Protein AF-A0A292YFQ7-F1 (afdb_monomer)

InterPro domains:
  IPR001474 GTP cyclohydrolase I [PTHR11109] (132-246)
  IPR020602 GTP cyclohydrolase I domain [PF01227] (105-248)
  IPR043133 GTP cyclohydrolase I, C-terminal/NADPH-dependent 7-cyano-7-deazaguanine reductase [G3DSA:3.30.1130.10] (125-253)

Nearest PDB structures (foldseek):
  1fbx-assembly1_A  TM=9.100E-01  e=4.190E-15  Escherichia coli
  1a9c-assembly1_A  TM=8.502E-01  e=6.249E-16  Escherichia coli
  6z80-assembly1_A  TM=8.272E-01  e=3.271E-12  Homo sapiens
  1is7-assembly1_B  TM=8.377E-01  e=5.789E-12  Rattus norvegicus
  6z89-assembly1_A-2  TM=8.061E-01  e=5.331E-11  Homo sapiens

pLDDT: mean 94.63, std 5.33, range [66.06, 98.56]

Mean predicted aligned error: 3.99 Å

Radius of gyration: 21.21 Å; Cα contacts (8 Å, |Δi|>4): 466; chains: 1; bounding box: 49×41×62 Å

Sequence (255 aa):
MLEKIRKIYESKNLTTPFEKALEIYNSTPCFKINENVYDKNPNWNDDVHFLMRLIATEKMKKVFKALKIDMDDPNVAENLEEGNIGTAGRIVKMWSGRDTKDDRELMGGRFNKPVRLAKFPNEISRDFDNPIIKEVDLTAVCSHHFAPFSTKFSDKAKIVIAYIPKDYVLGISKLQRVVRFIAQRGWLQEDLTKAIYKEISKTAETDDVYVKLKNIKHSCEFLRGALSESDGFTTEYFGGKFRKNRDLLDFVRNY

Structure (mmCIF, N/CA/C/O backbone):
data_AF-A0A292YFQ7-F1
#
_entry.id   AF-A0A292YFQ7-F1
#
loop_
_atom_site.group_PDB
_atom_site.id
_atom_site.type_symbol
_atom_site.label_atom_id
_atom_site.label_alt_id
_atom_site.label_comp_id
_atom_site.label_asym_id
_atom_site.label_entity_id
_atom_site.label_seq_id
_atom_site.pdbx_PDB_ins_code
_atom_site.Cartn_x
_atom_site.Cartn_y
_atom_site.Cartn_z
_atom_site.occupancy
_atom_site.B_iso_or_equiv
_atom_site.auth_seq_id
_atom_site.auth_comp_id
_atom_site.auth_asym_id
_atom_site.auth_atom_id
_atom_site.pdbx_PDB_model_num
ATOM 1 N N . MET A 1 1 ? -23.706 0.408 19.362 1.00 88.94 1 MET A N 1
ATOM 2 C CA . MET A 1 1 ? -22.474 0.693 18.582 1.00 88.94 1 MET A CA 1
ATOM 3 C C . MET A 1 1 ? -22.633 1.970 17.772 1.00 88.94 1 MET A C 1
ATOM 5 O O . MET A 1 1 ? -21.911 2.910 18.061 1.00 88.94 1 MET A O 1
ATOM 9 N N . LEU A 1 2 ? -23.576 2.034 16.823 1.00 92.06 2 LEU A N 1
ATOM 10 C CA . LEU A 1 2 ? -23.787 3.226 15.985 1.00 92.06 2 LEU A CA 1
ATOM 11 C C . LEU A 1 2 ? -24.069 4.498 16.794 1.00 92.06 2 LEU A C 1
ATOM 13 O O . LEU A 1 2 ? -23.436 5.505 16.529 1.00 92.06 2 LEU A O 1
ATOM 17 N N . GLU A 1 3 ? -24.896 4.427 17.838 1.00 94.44 3 GLU A N 1
ATOM 18 C CA . GLU A 1 3 ? -25.182 5.582 18.707 1.00 94.44 3 GLU A CA 1
ATOM 19 C C . GLU A 1 3 ? -23.926 6.170 19.378 1.00 94.44 3 GLU A C 1
ATOM 21 O O . GLU A 1 3 ? -23.719 7.379 19.405 1.00 94.44 3 GLU A O 1
ATOM 26 N N . LYS A 1 4 ? -23.021 5.308 19.864 1.00 92.62 4 LYS A N 1
ATOM 27 C CA . LYS A 1 4 ? -21.725 5.736 20.420 1.00 92.62 4 LYS A CA 1
ATOM 28 C C . LYS A 1 4 ? -20.873 6.425 19.350 1.00 92.62 4 LYS A C 1
ATOM 30 O O . LYS A 1 4 ? -20.282 7.466 19.609 1.00 92.62 4 LYS A O 1
ATOM 35 N N . ILE A 1 5 ? -20.807 5.831 18.157 1.00 95.88 5 ILE A N 1
ATOM 36 C CA . ILE A 1 5 ? -20.040 6.370 17.026 1.00 95.88 5 ILE A CA 1
ATOM 37 C C . ILE A 1 5 ? -20.600 7.728 16.600 1.00 95.88 5 ILE A C 1
ATOM 39 O O . ILE A 1 5 ? -19.818 8.649 16.391 1.00 95.88 5 ILE A O 1
ATOM 43 N N . ARG A 1 6 ? -21.928 7.858 16.530 1.00 96.94 6 ARG A N 1
ATOM 44 C CA . ARG A 1 6 ? -22.633 9.101 16.219 1.00 96.94 6 ARG A CA 1
ATOM 45 C C . ARG A 1 6 ? -22.241 10.212 17.188 1.00 96.94 6 ARG A C 1
ATOM 47 O O . ARG A 1 6 ? -21.753 11.238 16.736 1.00 96.94 6 ARG A O 1
ATOM 54 N N . LYS A 1 7 ? -22.327 9.968 18.501 1.00 94.56 7 LYS A N 1
ATOM 55 C CA . LYS A 1 7 ? -21.925 10.949 19.527 1.00 94.56 7 LYS A CA 1
ATOM 56 C C . LYS A 1 7 ? -20.478 11.421 19.360 1.00 94.56 7 LYS A C 1
ATOM 58 O O . LYS A 1 7 ? -20.206 12.614 19.426 1.00 94.56 7 LYS A O 1
ATOM 63 N N . ILE A 1 8 ? -19.544 10.496 19.112 1.00 93.56 8 ILE A N 1
ATOM 64 C CA . ILE A 1 8 ? -18.133 10.844 18.872 1.00 93.56 8 ILE A CA 1
ATOM 65 C C . ILE A 1 8 ? -17.986 11.659 17.584 1.00 93.56 8 ILE A C 1
ATOM 67 O O . ILE A 1 8 ? -17.270 12.657 17.580 1.00 93.56 8 ILE A O 1
ATOM 71 N N . TYR A 1 9 ? -18.645 11.247 16.504 1.00 96.19 9 TYR A N 1
ATOM 72 C CA . TYR A 1 9 ? -18.609 11.937 15.220 1.00 96.19 9 TYR A CA 1
ATOM 73 C C . TYR A 1 9 ? -19.148 13.371 15.328 1.00 96.19 9 TYR A C 1
ATOM 75 O O . TYR A 1 9 ? -18.464 14.305 14.927 1.00 96.19 9 TYR A O 1
ATOM 83 N N . GLU A 1 10 ? -20.322 13.551 15.934 1.00 95.56 10 GLU A N 1
ATOM 84 C CA . GLU A 1 10 ? -20.981 14.854 16.108 1.00 95.56 10 GLU A CA 1
ATOM 85 C C . GLU A 1 10 ? -20.236 15.766 17.099 1.00 95.56 10 GLU A C 1
ATOM 87 O O . GLU A 1 10 ? -20.322 16.984 16.992 1.00 95.56 10 GLU A O 1
ATOM 92 N N . SER A 1 11 ? -19.439 15.207 18.020 1.00 92.81 11 SER A N 1
ATOM 93 C CA . SER A 1 11 ? -18.545 15.997 18.887 1.00 92.81 11 SER A CA 1
ATOM 94 C C . SER A 1 11 ? -17.358 16.636 18.151 1.00 92.81 11 SER A C 1
ATOM 96 O O . SER A 1 11 ? -16.625 17.440 18.731 1.00 92.81 11 SER A O 1
ATOM 98 N N . LYS A 1 12 ? -17.107 16.251 16.894 1.00 92.31 12 LYS A N 1
ATOM 99 C CA . LYS A 1 12 ? -16.040 16.818 16.067 1.00 92.31 12 LYS A CA 1
ATOM 100 C C . LYS A 1 12 ? -16.624 17.880 15.138 1.00 92.31 12 LYS A C 1
ATOM 102 O O . LYS A 1 12 ? -17.732 17.745 14.638 1.00 92.31 12 LYS A O 1
ATOM 107 N N . ASN A 1 13 ? -15.839 18.921 14.868 1.00 91.25 13 ASN A N 1
ATOM 108 C CA . ASN A 1 13 ? -16.214 19.995 13.947 1.00 91.25 13 ASN A CA 1
ATOM 109 C C . ASN A 1 13 ? -16.050 19.545 12.480 1.00 91.25 13 ASN A C 1
ATOM 111 O O . ASN A 1 13 ? -15.101 19.945 11.805 1.00 91.25 13 ASN A O 1
ATOM 115 N N . LEU A 1 14 ? -16.915 18.629 12.035 1.00 94.81 14 LEU A N 1
ATOM 116 C CA . LEU A 1 14 ? -16.900 18.023 10.699 1.00 94.81 14 LEU A CA 1
ATOM 117 C C . LEU A 1 14 ? -17.879 18.735 9.764 1.00 94.81 14 LEU A C 1
ATOM 119 O O . LEU A 1 14 ? -18.863 19.325 10.202 1.00 94.81 14 LEU A O 1
ATOM 123 N N . THR A 1 15 ? -17.619 18.662 8.460 1.00 95.00 15 THR A N 1
ATOM 124 C CA . THR A 1 15 ? -18.421 19.378 7.452 1.00 95.00 15 THR A CA 1
ATOM 125 C C . THR A 1 15 ? -19.620 18.577 6.948 1.00 95.00 15 THR A C 1
ATOM 127 O O . THR A 1 15 ? -20.631 19.146 6.545 1.00 95.00 15 THR A O 1
ATOM 130 N N . THR A 1 16 ? -19.520 17.250 6.972 1.00 96.56 16 THR A N 1
ATOM 131 C CA . THR A 1 16 ? -20.538 16.327 6.476 1.00 96.56 16 THR A CA 1
ATOM 132 C C . THR A 1 16 ? -21.414 15.859 7.642 1.00 96.56 16 THR A C 1
ATOM 134 O O . THR A 1 16 ? -20.877 15.262 8.580 1.00 96.56 16 THR A O 1
ATOM 137 N N . PRO A 1 17 ? -22.748 16.049 7.603 1.00 97.50 17 PRO A N 1
ATOM 138 C CA . PRO A 1 17 ? -23.650 15.496 8.614 1.00 97.50 17 PRO A CA 1
ATOM 139 C C . PRO A 1 17 ? -23.507 13.975 8.742 1.00 97.50 17 PRO A C 1
ATOM 141 O O . PRO A 1 17 ? -23.242 13.288 7.750 1.00 97.50 17 PRO A O 1
ATOM 144 N N . PHE A 1 18 ? -23.711 13.443 9.950 1.00 98.00 18 PHE A N 1
ATOM 145 C CA . PHE A 1 18 ? -23.504 12.023 10.246 1.00 98.00 18 PHE A CA 1
ATOM 146 C C . PHE A 1 18 ? -24.298 11.105 9.306 1.00 98.00 18 PHE A C 1
ATOM 148 O O . PHE A 1 18 ? -23.737 10.163 8.749 1.00 98.00 18 PHE A O 1
ATOM 155 N N . GLU A 1 19 ? -25.577 11.404 9.070 1.00 97.88 19 GLU A N 1
ATOM 156 C CA . GLU A 1 19 ? -26.456 10.632 8.188 1.00 97.88 19 GLU A CA 1
ATOM 157 C C . GLU A 1 19 ? -25.914 10.578 6.760 1.00 97.88 19 GLU A C 1
ATOM 159 O O . GLU A 1 19 ? -25.896 9.512 6.145 1.00 97.88 19 GLU A O 1
ATOM 164 N N . LYS A 1 20 ? -25.408 11.709 6.251 1.00 98.19 20 LYS A N 1
ATOM 165 C CA . LYS A 1 20 ? -24.847 11.780 4.900 1.00 98.19 20 LYS A CA 1
ATOM 166 C C . LYS A 1 20 ? -23.528 11.021 4.803 1.00 98.19 20 LYS A C 1
ATOM 168 O O . LYS A 1 20 ? -23.312 10.292 3.838 1.00 98.19 20 LYS A O 1
ATOM 173 N N . ALA A 1 21 ? -22.658 11.147 5.803 1.00 98.31 21 ALA A N 1
ATOM 174 C CA . ALA A 1 21 ? -21.410 10.392 5.842 1.00 98.31 21 ALA A CA 1
ATOM 175 C C . ALA A 1 21 ? -21.669 8.879 5.926 1.00 98.31 21 ALA A C 1
ATOM 177 O O . ALA A 1 21 ? -20.998 8.095 5.253 1.00 98.31 21 ALA A O 1
ATOM 178 N N . LEU A 1 22 ? -22.674 8.471 6.706 1.00 98.31 22 LEU A N 1
ATOM 179 C CA . LEU A 1 22 ? -23.097 7.081 6.837 1.00 98.31 22 LEU A CA 1
ATOM 180 C C . LEU A 1 22 ? -23.701 6.537 5.535 1.00 98.31 22 LEU A C 1
ATOM 182 O O . LEU A 1 22 ? -23.412 5.402 5.167 1.00 98.31 22 LEU A O 1
ATOM 186 N N . GLU A 1 23 ? -24.480 7.339 4.809 1.00 98.31 23 GLU A N 1
ATOM 187 C CA . GLU A 1 23 ? -24.991 6.996 3.476 1.00 98.31 23 GLU A CA 1
ATOM 188 C C . GLU A 1 23 ? -23.845 6.764 2.475 1.00 98.31 23 GLU A C 1
ATOM 190 O O . GLU A 1 23 ? -23.824 5.746 1.780 1.00 98.31 23 GLU A O 1
ATOM 195 N N . ILE A 1 24 ? -22.847 7.657 2.433 1.00 98.31 24 ILE A N 1
ATOM 196 C CA . ILE A 1 24 ? -21.667 7.501 1.562 1.00 98.31 24 ILE A CA 1
ATOM 197 C C . ILE A 1 24 ? -20.868 6.251 1.958 1.00 98.31 24 ILE A C 1
ATOM 199 O O . ILE A 1 24 ? -20.467 5.470 1.096 1.00 98.31 24 ILE A O 1
ATOM 203 N N . TYR A 1 25 ? -20.664 6.020 3.258 1.00 98.25 25 TYR A N 1
ATOM 204 C CA . TYR A 1 25 ? -19.987 4.822 3.756 1.00 98.25 25 TYR A CA 1
ATOM 205 C C . TYR A 1 25 ? -20.719 3.539 3.337 1.00 98.25 25 TYR A C 1
ATOM 207 O O . TYR A 1 25 ? -20.099 2.644 2.768 1.00 98.25 25 TYR A O 1
ATOM 215 N N . ASN A 1 26 ? -22.033 3.466 3.562 1.00 97.69 26 ASN A N 1
ATOM 216 C CA . ASN A 1 26 ? -22.841 2.281 3.265 1.00 97.69 26 ASN A CA 1
ATOM 217 C C . ASN A 1 26 ? -23.007 2.026 1.759 1.00 97.69 26 ASN A C 1
ATOM 219 O O . ASN A 1 26 ? -23.113 0.874 1.349 1.00 97.69 26 ASN A O 1
ATOM 223 N N . SER A 1 27 ? -23.026 3.080 0.939 1.00 97.31 27 SER A N 1
ATOM 224 C CA . SER A 1 27 ? -23.085 2.963 -0.527 1.00 97.31 27 SER A CA 1
ATOM 225 C C . SER A 1 27 ? -21.735 2.623 -1.164 1.00 97.31 27 SER A C 1
ATOM 227 O O . SER A 1 27 ? -21.696 2.226 -2.328 1.00 97.31 27 SER A O 1
ATOM 229 N N . THR A 1 28 ? -20.625 2.739 -0.426 1.00 98.00 28 THR A N 1
ATOM 230 C CA . THR A 1 28 ? -19.302 2.343 -0.921 1.00 98.00 28 THR A CA 1
ATOM 231 C C . THR A 1 28 ? -19.193 0.814 -0.924 1.00 98.00 28 THR A C 1
ATOM 233 O O . THR A 1 28 ? -19.199 0.207 0.151 1.00 98.00 28 THR A O 1
ATOM 236 N N . PRO A 1 29 ? -19.061 0.156 -2.091 1.00 97.06 29 PRO A N 1
ATOM 237 C CA . PRO A 1 29 ? -18.967 -1.297 -2.138 1.00 97.06 29 PRO A CA 1
ATOM 238 C C . PRO A 1 29 ? -17.653 -1.780 -1.518 1.00 97.06 29 PRO A C 1
ATOM 240 O O . PRO A 1 29 ? -16.643 -1.071 -1.517 1.00 97.06 29 PRO A O 1
ATOM 243 N N . CYS A 1 30 ? -17.627 -3.027 -1.045 1.00 96.19 30 CYS A N 1
ATOM 244 C CA . CYS A 1 30 ? -16.361 -3.676 -0.719 1.00 96.19 30 CYS A CA 1
ATOM 245 C C . CYS A 1 30 ? -15.471 -3.768 -1.968 1.00 96.19 30 CYS A C 1
ATOM 247 O O . CYS A 1 30 ? -15.945 -3.997 -3.080 1.00 96.19 30 CYS A O 1
ATOM 249 N N . PHE A 1 31 ? -14.166 -3.612 -1.771 1.00 96.88 31 PHE A N 1
ATOM 250 C CA . PHE A 1 31 ? -13.183 -3.567 -2.848 1.00 96.88 31 PHE A CA 1
ATOM 251 C C . PHE A 1 31 ? -11.917 -4.335 -2.479 1.00 96.88 31 PHE A C 1
ATOM 253 O O . PHE A 1 31 ? -11.640 -4.583 -1.298 1.00 96.88 31 PHE A O 1
ATOM 260 N N . LYS A 1 32 ? -11.158 -4.742 -3.498 1.00 97.62 32 LYS A N 1
ATOM 261 C CA . LYS A 1 32 ? -9.973 -5.585 -3.337 1.00 97.62 32 LYS A CA 1
ATOM 262 C C . LYS A 1 32 ? -8.907 -4.873 -2.513 1.00 97.62 32 LYS A C 1
ATOM 264 O O . LYS A 1 32 ? -8.834 -3.647 -2.443 1.00 97.62 32 LYS A O 1
ATOM 269 N N . ILE A 1 33 ? -8.044 -5.665 -1.889 1.00 97.06 33 ILE A N 1
ATOM 270 C CA . ILE A 1 33 ? -7.049 -5.160 -0.941 1.00 97.06 33 ILE A CA 1
ATOM 271 C C . ILE A 1 33 ? -5.971 -4.258 -1.572 1.00 97.06 33 ILE A C 1
ATOM 273 O O . ILE A 1 33 ? -5.394 -3.413 -0.887 1.00 97.06 33 ILE A O 1
ATOM 277 N N . ASN A 1 34 ? -5.756 -4.397 -2.879 1.00 97.56 34 ASN A N 1
ATOM 278 C CA . ASN A 1 34 ? -4.832 -3.609 -3.693 1.00 97.56 34 ASN A CA 1
ATOM 279 C C . ASN A 1 34 ? -5.493 -2.428 -4.438 1.00 97.56 34 ASN A C 1
ATOM 281 O O . ASN A 1 34 ? -4.811 -1.669 -5.133 1.00 97.56 34 ASN A O 1
ATOM 285 N N . GLU A 1 35 ? -6.810 -2.259 -4.315 1.00 97.31 35 GLU A N 1
ATOM 286 C CA . GLU A 1 35 ? -7.562 -1.178 -4.959 1.00 97.31 35 GLU A CA 1
ATOM 287 C C . GLU A 1 35 ? -7.605 0.086 -4.084 1.00 97.31 35 GLU A C 1
ATOM 289 O O . GLU A 1 35 ? -7.365 0.046 -2.870 1.00 97.31 35 GLU A O 1
ATOM 294 N N . ASN A 1 36 ? -7.911 1.219 -4.717 1.00 97.50 36 ASN A N 1
ATOM 295 C CA . ASN A 1 36 ? -8.121 2.501 -4.058 1.00 97.50 36 ASN A CA 1
ATOM 296 C C . ASN A 1 36 ? -9.621 2.829 -3.987 1.00 97.50 36 ASN A C 1
ATOM 298 O O . ASN A 1 36 ? -10.384 2.520 -4.899 1.00 97.50 36 ASN A O 1
ATOM 302 N N . VAL A 1 37 ? -10.048 3.463 -2.895 1.00 98.00 37 VAL A N 1
ATOM 303 C CA . VAL A 1 37 ? -11.456 3.783 -2.640 1.00 98.00 37 VAL A CA 1
ATOM 304 C C . VAL A 1 37 ? -12.043 4.745 -3.676 1.00 98.00 37 VAL A C 1
ATOM 306 O O . VAL A 1 37 ? -13.215 4.613 -4.015 1.00 98.00 37 VAL A O 1
ATOM 309 N N . TYR A 1 38 ? -11.245 5.659 -4.238 1.00 97.00 38 TYR A N 1
ATOM 310 C CA . TYR A 1 38 ? -11.716 6.636 -5.225 1.00 97.00 38 TYR A CA 1
ATOM 311 C C . TYR A 1 38 ? -12.080 5.998 -6.571 1.00 97.00 38 TYR A C 1
ATOM 313 O O . TYR A 1 38 ? -12.895 6.563 -7.295 1.00 97.00 38 TYR A O 1
ATOM 321 N N . ASP A 1 39 ? -11.569 4.798 -6.870 1.00 95.44 39 ASP A N 1
ATOM 322 C CA . ASP A 1 39 ? -11.996 4.017 -8.041 1.00 95.44 39 ASP A CA 1
ATOM 323 C C . ASP A 1 39 ? -13.411 3.434 -7.864 1.00 95.44 39 ASP A C 1
ATOM 325 O O . ASP A 1 39 ? -14.012 2.942 -8.818 1.00 95.44 39 ASP A O 1
ATOM 329 N N . LYS A 1 40 ? -13.933 3.430 -6.630 1.00 96.44 40 LYS A N 1
ATOM 330 C CA . LYS A 1 40 ? -15.219 2.821 -6.255 1.00 96.44 40 LYS A CA 1
ATOM 331 C C . LYS A 1 40 ? -16.248 3.855 -5.837 1.00 96.44 40 LYS A C 1
ATOM 333 O O . LYS A 1 40 ? -17.425 3.702 -6.143 1.00 96.44 40 LYS A O 1
ATOM 338 N N . ASN A 1 41 ? -15.807 4.887 -5.127 1.00 96.75 41 ASN A N 1
ATOM 339 C CA . ASN A 1 41 ? -16.651 5.980 -4.691 1.00 96.75 41 ASN A CA 1
ATOM 340 C C . ASN A 1 41 ? -15.870 7.307 -4.711 1.00 96.75 41 ASN A C 1
ATOM 342 O O . ASN A 1 41 ? -15.108 7.584 -3.780 1.00 96.75 41 ASN A O 1
ATOM 346 N N . PRO A 1 42 ? -16.070 8.162 -5.730 1.00 95.44 42 PRO A N 1
ATOM 347 C CA . PRO A 1 42 ? -15.394 9.456 -5.814 1.00 95.44 42 PRO A CA 1
ATOM 348 C C . PRO A 1 42 ? -15.853 10.452 -4.736 1.00 95.44 42 PRO A C 1
ATOM 350 O O . PRO A 1 42 ? -15.165 11.443 -4.503 1.00 95.44 42 PRO A O 1
ATOM 353 N N . ASN A 1 43 ? -16.976 10.188 -4.054 1.00 96.06 43 ASN A N 1
ATOM 354 C CA . ASN A 1 43 ? -17.490 11.027 -2.967 1.00 96.06 43 ASN A CA 1
ATOM 355 C C . ASN A 1 43 ? -16.823 10.736 -1.612 1.00 96.06 43 ASN A C 1
ATOM 357 O O . ASN A 1 43 ? -17.189 11.347 -0.606 1.00 96.06 43 ASN A O 1
ATOM 361 N N . TRP A 1 44 ? -15.864 9.806 -1.554 1.00 97.81 44 TRP A N 1
ATOM 362 C CA . TRP A 1 44 ? -15.105 9.541 -0.336 1.00 97.81 44 TRP A CA 1
ATOM 363 C C . TRP A 1 44 ? -14.319 10.790 0.094 1.00 97.81 44 TRP A C 1
ATOM 365 O O . TRP A 1 44 ? -13.591 11.389 -0.698 1.00 97.81 44 TRP A O 1
ATOM 375 N N . ASN A 1 45 ? -14.461 11.199 1.355 1.00 96.94 45 ASN A N 1
ATOM 376 C CA . ASN A 1 45 ? -13.835 12.405 1.900 1.00 96.94 45 ASN A CA 1
ATOM 377 C C . ASN A 1 45 ? -13.290 12.163 3.322 1.00 96.94 45 ASN A C 1
ATOM 379 O O . ASN A 1 45 ? -13.401 11.055 3.853 1.00 96.94 45 ASN A O 1
ATOM 383 N N . ASP A 1 46 ? -12.675 13.184 3.927 1.00 98.00 46 ASP A N 1
ATOM 384 C CA . ASP A 1 46 ? -12.038 13.075 5.249 1.00 98.00 46 ASP A CA 1
ATOM 385 C C . ASP A 1 46 ? -13.040 12.709 6.361 1.00 98.00 46 ASP A C 1
ATOM 387 O O . ASP A 1 46 ? -12.717 11.907 7.240 1.00 98.00 46 ASP A O 1
ATOM 391 N N . ASP A 1 47 ? -14.276 13.204 6.278 1.00 98.25 47 ASP A N 1
ATOM 392 C CA . ASP A 1 47 ? -15.330 12.949 7.263 1.00 98.25 47 ASP A CA 1
ATOM 393 C C . ASP A 1 47 ? -15.839 11.497 7.176 1.00 98.25 47 ASP A C 1
ATOM 395 O O . ASP A 1 47 ? -15.920 10.784 8.180 1.00 98.25 47 ASP A O 1
ATOM 399 N N . VAL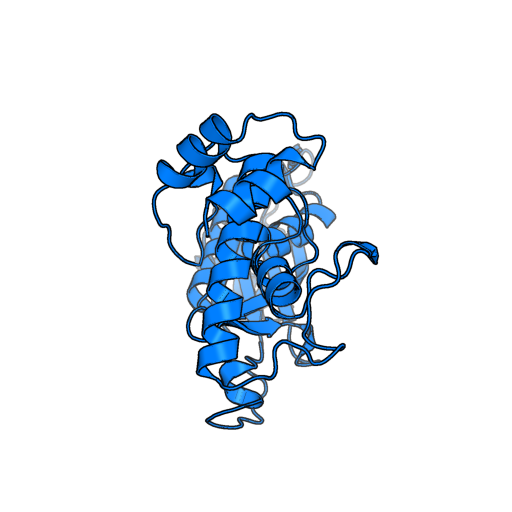 A 1 48 ? -16.093 11.004 5.958 1.00 98.25 48 VAL A N 1
ATOM 400 C CA . VAL A 1 48 ? -16.463 9.599 5.702 1.00 98.25 48 VAL A CA 1
ATOM 401 C C . VAL A 1 48 ? -15.323 8.661 6.104 1.00 98.25 48 VAL A C 1
ATOM 403 O O . VAL A 1 48 ? -15.553 7.607 6.704 1.00 98.25 48 VAL A O 1
ATOM 406 N N . HIS A 1 49 ? -14.077 9.052 5.828 1.00 98.38 49 HIS A N 1
ATOM 407 C CA . HIS A 1 49 ? -12.901 8.304 6.254 1.00 98.38 49 HIS A CA 1
ATOM 408 C C . HIS A 1 49 ? -12.811 8.223 7.783 1.00 98.38 49 HIS A C 1
ATOM 410 O O . HIS A 1 49 ? -12.573 7.146 8.334 1.00 98.38 49 HIS A O 1
ATOM 416 N N . PHE A 1 50 ? -13.056 9.329 8.489 1.00 98.12 50 PHE A N 1
ATOM 417 C CA . PHE A 1 50 ? -13.106 9.342 9.947 1.00 98.12 50 PHE A CA 1
ATOM 418 C C . PHE A 1 50 ? -14.208 8.426 10.496 1.00 98.12 50 PHE A C 1
ATOM 420 O O . PHE A 1 50 ? -13.925 7.608 11.375 1.00 98.12 50 PHE A O 1
ATOM 427 N N . LEU A 1 51 ? -15.419 8.480 9.929 1.00 98.44 51 LEU A N 1
ATOM 428 C CA . LEU A 1 51 ? -16.514 7.573 10.286 1.00 98.44 51 LEU A CA 1
ATOM 429 C C . LEU A 1 51 ? -16.118 6.100 10.102 1.00 98.44 51 LEU A C 1
ATOM 431 O O . LEU A 1 51 ? -16.318 5.286 11.007 1.00 98.44 51 LEU A O 1
ATOM 435 N N . MET A 1 52 ? -15.500 5.757 8.966 1.00 98.25 52 MET A N 1
ATOM 436 C CA . MET A 1 52 ? -14.998 4.406 8.702 1.00 98.25 52 MET A CA 1
ATOM 437 C C . MET A 1 52 ? -14.009 3.956 9.782 1.00 98.25 52 MET A C 1
ATOM 439 O O . MET A 1 52 ? -14.135 2.837 10.287 1.00 98.25 52 MET A O 1
ATOM 443 N N . ARG A 1 53 ? -13.077 4.824 10.202 1.00 98.00 53 ARG A N 1
ATOM 444 C CA . ARG A 1 53 ? -12.117 4.496 11.269 1.00 98.00 53 ARG A CA 1
ATOM 445 C C . ARG A 1 53 ? -12.793 4.279 12.618 1.00 98.00 53 ARG A C 1
ATOM 447 O O . ARG A 1 53 ? -12.397 3.355 13.327 1.00 98.00 53 ARG A O 1
ATOM 454 N N . LEU A 1 54 ? -13.819 5.057 12.972 1.00 97.56 54 LEU A N 1
ATOM 455 C CA . LEU A 1 54 ? -14.595 4.832 14.200 1.00 97.56 54 LEU A CA 1
ATOM 456 C C . LEU A 1 54 ? -15.296 3.465 14.171 1.00 97.56 54 LEU A C 1
ATOM 458 O O . LEU A 1 54 ? -15.174 2.681 15.115 1.00 97.56 54 LEU A O 1
ATOM 462 N N . ILE A 1 55 ? -15.965 3.140 13.058 1.00 98.31 55 ILE A N 1
ATOM 463 C CA . ILE A 1 55 ? -16.633 1.845 12.860 1.00 98.31 55 ILE A CA 1
ATOM 464 C C . ILE A 1 55 ? -15.623 0.693 12.949 1.00 98.31 55 ILE A C 1
ATOM 466 O O . ILE A 1 55 ? -15.851 -0.282 13.670 1.00 98.31 55 ILE A O 1
ATOM 470 N N . ALA A 1 56 ? -14.499 0.796 12.239 1.00 98.00 56 ALA A N 1
ATOM 471 C CA . ALA A 1 56 ? -13.453 -0.221 12.238 1.00 98.00 56 ALA A CA 1
ATOM 472 C C . ALA A 1 56 ? -12.806 -0.384 13.622 1.00 98.00 56 ALA A C 1
ATOM 474 O O . ALA A 1 56 ? -12.544 -1.511 14.039 1.00 98.00 56 ALA A O 1
ATOM 475 N N . THR A 1 57 ? -12.620 0.706 14.370 1.00 97.81 57 THR A N 1
ATOM 476 C CA . THR A 1 57 ? -12.055 0.679 15.729 1.00 97.81 57 THR A CA 1
ATOM 477 C C . THR A 1 57 ? -12.958 -0.085 16.689 1.00 97.81 57 THR A C 1
ATOM 479 O O . THR A 1 57 ? -12.491 -0.964 17.410 1.00 97.81 57 THR A O 1
ATOM 482 N N . GLU A 1 58 ? -14.268 0.167 16.663 1.00 97.19 58 GLU A N 1
ATOM 483 C CA . GLU A 1 58 ? -15.219 -0.567 17.506 1.00 97.19 58 GLU A CA 1
ATOM 484 C C . GLU A 1 58 ? -15.303 -2.057 17.129 1.00 97.19 58 GLU A C 1
ATOM 486 O O . GLU A 1 58 ? -15.503 -2.908 17.999 1.00 97.19 58 GLU A O 1
ATOM 491 N N . LYS A 1 59 ? -15.090 -2.407 15.853 1.00 97.69 59 LYS A N 1
ATOM 492 C CA . LYS A 1 59 ? -14.936 -3.809 15.428 1.00 97.69 59 LYS A CA 1
ATOM 493 C C . LYS A 1 59 ? -13.620 -4.415 15.929 1.00 97.69 59 LYS A C 1
ATOM 495 O O . LYS A 1 59 ? -13.637 -5.530 16.442 1.00 97.69 59 LYS A O 1
ATOM 500 N N . MET A 1 60 ? -12.508 -3.685 15.860 1.00 98.06 60 MET A N 1
ATOM 501 C CA . MET A 1 60 ? -11.202 -4.143 16.346 1.00 98.06 60 MET A CA 1
ATOM 502 C C . MET A 1 60 ? -11.198 -4.375 17.865 1.00 98.06 60 MET A C 1
ATOM 504 O O . MET A 1 60 ? -10.684 -5.388 18.331 1.00 98.06 60 MET A O 1
ATOM 508 N N . LYS A 1 61 ? -11.876 -3.523 18.647 1.00 97.19 61 LYS A N 1
ATOM 509 C CA . LYS A 1 61 ? -12.073 -3.740 20.095 1.00 97.19 61 LYS A CA 1
ATOM 510 C C . LYS A 1 61 ? -12.753 -5.087 20.395 1.00 97.19 61 LYS A C 1
ATOM 512 O O . LYS A 1 61 ? -12.440 -5.721 21.398 1.00 97.19 61 LYS A O 1
ATOM 517 N N . LYS A 1 62 ? -13.655 -5.571 19.529 1.00 97.88 62 LYS A N 1
ATOM 518 C CA . LYS A 1 62 ? -14.260 -6.910 19.681 1.00 97.88 62 LYS A CA 1
ATOM 519 C C . LYS A 1 62 ? -13.258 -8.036 19.432 1.00 97.88 62 LYS A C 1
ATOM 521 O O . LYS A 1 62 ? -13.313 -9.035 20.140 1.00 97.88 62 LYS A O 1
ATOM 526 N N . VAL A 1 63 ? -12.344 -7.867 18.473 1.00 98.25 63 VAL A N 1
ATOM 527 C CA . VAL A 1 63 ? -11.246 -8.821 18.232 1.00 98.25 63 VAL A CA 1
ATOM 528 C C . VAL A 1 63 ? -10.354 -8.912 19.468 1.00 98.25 63 VAL A C 1
ATOM 530 O O . VAL A 1 63 ? -10.073 -10.008 19.935 1.00 98.25 63 VAL A O 1
ATOM 533 N N . PHE A 1 64 ? -9.992 -7.774 20.061 1.00 98.25 64 PHE A N 1
ATOM 534 C CA . PHE A 1 64 ? -9.160 -7.726 21.268 1.00 98.25 64 PHE A CA 1
ATOM 535 C C . PHE A 1 64 ? -9.818 -8.453 22.447 1.00 98.25 64 PHE A C 1
ATOM 537 O O . PHE A 1 64 ? -9.194 -9.298 23.083 1.00 98.25 64 PHE A O 1
ATOM 544 N N . LYS A 1 65 ? -11.115 -8.210 22.675 1.00 98.06 65 LYS A N 1
ATOM 545 C CA . LYS A 1 65 ? -11.896 -8.933 23.693 1.00 98.06 65 LYS A CA 1
ATOM 546 C C . LYS A 1 65 ? -11.968 -10.437 23.426 1.00 98.06 65 LYS A C 1
ATOM 548 O O . LYS A 1 65 ? -11.907 -11.227 24.365 1.00 98.06 65 LYS A O 1
ATOM 553 N N . ALA A 1 66 ? -12.097 -10.847 22.163 1.00 98.56 66 ALA A N 1
ATOM 554 C CA . ALA A 1 66 ? -12.083 -12.261 21.789 1.00 98.56 66 ALA A CA 1
ATOM 555 C C . ALA A 1 66 ? -10.720 -12.915 22.076 1.00 98.56 66 ALA A C 1
ATOM 557 O O . ALA A 1 66 ? -10.680 -14.050 22.541 1.00 98.56 66 ALA A O 1
ATOM 558 N N . LEU A 1 67 ? -9.629 -12.165 21.894 1.00 98.38 67 LEU A N 1
ATOM 559 C CA . LEU A 1 67 ? -8.264 -12.547 22.273 1.00 98.38 67 LEU A CA 1
ATOM 560 C C . LEU A 1 67 ? -7.986 -12.440 23.784 1.00 98.38 67 LEU A C 1
ATOM 562 O O . LEU A 1 67 ? -6.860 -12.689 24.201 1.00 98.38 67 LEU A O 1
ATOM 566 N N . LYS A 1 68 ? -8.988 -12.082 24.603 1.00 98.19 68 LYS A N 1
ATOM 567 C CA . LYS A 1 68 ? -8.868 -11.892 26.061 1.00 98.19 68 LYS A CA 1
ATOM 568 C C . LYS A 1 68 ? -7.826 -10.840 26.467 1.00 98.19 68 LYS A C 1
ATOM 570 O O . LYS A 1 68 ? -7.267 -10.922 27.554 1.00 98.19 68 LYS A O 1
ATOM 575 N N . ILE A 1 69 ? -7.593 -9.844 25.611 1.00 98.19 69 ILE A N 1
ATOM 576 C CA . ILE A 1 69 ? -6.772 -8.678 25.949 1.00 98.19 69 ILE A CA 1
ATOM 577 C C . ILE A 1 69 ? -7.560 -7.806 26.930 1.00 98.19 69 ILE A C 1
ATOM 579 O O . ILE A 1 69 ? -8.729 -7.499 26.672 1.00 98.19 69 ILE A O 1
ATOM 583 N N . ASP A 1 70 ? -6.917 -7.417 28.032 1.00 97.81 70 ASP A N 1
ATOM 584 C CA . ASP A 1 70 ? -7.482 -6.468 28.986 1.00 97.81 70 ASP A CA 1
ATOM 585 C C . ASP A 1 70 ? -7.691 -5.111 28.302 1.00 97.81 70 ASP A C 1
ATOM 587 O O . ASP A 1 70 ? -6.765 -4.509 27.754 1.00 97.81 70 ASP A O 1
ATOM 591 N N . MET A 1 71 ? -8.943 -4.661 28.276 1.00 96.31 71 MET A N 1
ATOM 592 C CA . MET A 1 71 ? -9.320 -3.416 27.612 1.00 96.31 71 MET A CA 1
ATOM 593 C C . MET A 1 71 ? -9.140 -2.193 28.511 1.00 96.31 71 MET A C 1
ATOM 595 O O . MET A 1 71 ? -9.238 -1.081 27.988 1.00 96.31 71 MET A O 1
ATOM 599 N N . ASP A 1 72 ? -8.872 -2.406 29.801 1.00 96.19 72 ASP A N 1
ATOM 600 C CA . ASP A 1 72 ? -8.636 -1.364 30.798 1.00 96.19 72 ASP A CA 1
ATOM 601 C C . ASP A 1 72 ? -7.130 -1.141 31.053 1.00 96.19 72 ASP A C 1
ATOM 603 O O . ASP A 1 72 ? -6.760 -0.174 31.719 1.00 96.19 72 ASP A O 1
ATOM 607 N N . ASP A 1 73 ? -6.245 -1.966 30.468 1.00 97.00 73 ASP A N 1
ATOM 608 C CA . ASP A 1 73 ? -4.794 -1.728 30.473 1.00 97.00 73 ASP A CA 1
ATOM 609 C C . ASP A 1 73 ? -4.505 -0.335 29.882 1.00 97.00 73 ASP A C 1
ATOM 611 O O . ASP A 1 73 ? -4.865 -0.083 28.725 1.00 97.00 73 ASP A O 1
ATOM 615 N N . PRO A 1 74 ? -3.822 0.571 30.605 1.00 94.69 74 PRO A N 1
ATOM 616 C CA . PRO A 1 74 ? -3.582 1.943 30.152 1.00 94.69 74 PRO A CA 1
ATOM 617 C C . PRO A 1 74 ? -2.799 2.040 28.828 1.00 94.69 74 PRO A C 1
ATOM 619 O O . PRO A 1 74 ? -2.896 3.044 28.119 1.00 94.69 74 PRO A O 1
ATOM 622 N N . ASN A 1 75 ? -2.057 0.999 28.438 1.00 94.56 75 ASN A N 1
ATOM 623 C CA . ASN A 1 75 ? -1.343 0.925 27.162 1.00 94.56 75 ASN A CA 1
ATOM 624 C C . ASN A 1 75 ? -2.246 0.487 25.997 1.00 94.56 75 ASN A C 1
ATOM 626 O O . ASN A 1 75 ? -1.920 0.742 24.832 1.00 94.56 75 ASN A O 1
ATOM 630 N N . VAL A 1 76 ? -3.375 -0.168 26.281 1.00 97.12 76 VAL A N 1
ATOM 631 C CA . VAL A 1 76 ? -4.341 -0.676 25.292 1.00 97.12 76 VAL A CA 1
ATOM 632 C C . VAL A 1 76 ? -5.565 0.228 25.186 1.00 97.12 76 VAL A C 1
ATOM 634 O O . VAL A 1 76 ? -6.047 0.471 24.070 1.00 97.12 76 VAL A O 1
ATOM 637 N N . ALA A 1 77 ? -6.039 0.708 26.333 1.00 96.12 77 ALA A N 1
ATOM 638 C CA . ALA A 1 77 ? -7.255 1.473 26.515 1.00 96.12 77 ALA A CA 1
ATOM 639 C C . ALA A 1 77 ? -7.260 2.775 25.703 1.00 96.12 77 ALA A C 1
ATOM 641 O O . ALA A 1 77 ? -6.233 3.363 25.354 1.00 96.12 77 ALA A O 1
ATOM 642 N N . GLU A 1 78 ? -8.471 3.213 25.377 1.00 94.62 78 GLU A N 1
ATOM 643 C CA . GLU A 1 78 ? -8.735 4.490 24.726 1.00 94.62 78 GLU A CA 1
ATOM 644 C C . GLU A 1 78 ? -8.939 5.564 25.798 1.00 94.62 78 GLU A C 1
ATOM 646 O O . GLU A 1 78 ? -9.782 5.402 26.675 1.00 94.62 78 GLU A O 1
ATOM 651 N N . ASN A 1 79 ? -8.209 6.673 25.684 1.00 92.06 79 ASN A N 1
ATOM 652 C CA . ASN A 1 79 ? -8.403 7.880 26.479 1.00 92.06 79 ASN A CA 1
ATOM 653 C C . ASN A 1 79 ? -8.475 9.085 25.531 1.00 92.06 79 ASN A C 1
ATOM 655 O O . ASN A 1 79 ? -7.460 9.659 25.135 1.00 92.06 79 ASN A O 1
ATOM 659 N N . LEU A 1 80 ? -9.694 9.443 25.121 1.00 86.56 80 LEU A N 1
ATOM 660 C CA . LEU A 1 80 ? -9.911 10.515 24.148 1.00 86.56 80 LEU A CA 1
ATOM 661 C C . LEU A 1 80 ? -9.628 11.913 24.714 1.00 86.56 80 LEU A C 1
ATOM 663 O O . LEU A 1 80 ? -9.337 12.806 23.918 1.00 86.56 80 LEU A O 1
ATOM 667 N N . GLU A 1 81 ? -9.685 12.099 26.036 1.00 85.12 81 GLU A N 1
ATOM 668 C CA . GLU A 1 81 ? -9.373 13.376 26.696 1.00 85.12 81 GLU A CA 1
ATOM 669 C C . GLU A 1 81 ? -7.888 13.727 26.530 1.00 85.12 81 GLU A C 1
ATOM 671 O O . GLU A 1 81 ? -7.543 14.872 26.256 1.00 85.12 81 GLU A O 1
ATOM 676 N N . GLU A 1 82 ? -7.020 12.714 26.554 1.00 87.25 82 GLU A N 1
ATOM 677 C CA . GLU A 1 82 ? -5.580 12.840 26.289 1.00 87.25 82 GLU A CA 1
ATOM 678 C C . GLU A 1 82 ? -5.215 12.641 24.803 1.00 87.25 82 GLU A C 1
ATOM 680 O O . GLU A 1 82 ? -4.043 12.581 24.430 1.00 87.25 82 GLU A O 1
ATOM 685 N N . GLY A 1 83 ? -6.209 12.498 23.919 1.00 84.38 83 GLY A N 1
ATOM 686 C CA . GLY A 1 83 ? -5.994 12.241 22.490 1.00 84.38 83 GLY A CA 1
ATOM 687 C C . GLY A 1 83 ? -5.502 10.824 22.151 1.00 84.38 83 GLY A C 1
ATOM 688 O O . GLY A 1 83 ? -5.141 10.552 21.001 1.00 84.38 83 GLY A O 1
ATOM 689 N N . ASN A 1 84 ? -5.513 9.896 23.109 1.00 91.81 84 ASN A N 1
ATOM 690 C CA . ASN A 1 84 ? -5.140 8.499 22.923 1.00 91.81 84 ASN A CA 1
ATOM 691 C C . ASN A 1 84 ? -6.325 7.677 22.381 1.00 91.81 84 ASN A C 1
ATOM 693 O O . ASN A 1 84 ? -7.272 7.348 23.088 1.00 91.81 84 ASN A O 1
ATOM 697 N N . ILE A 1 85 ? -6.243 7.269 21.115 1.00 94.38 85 ILE A N 1
ATOM 698 C CA . ILE A 1 85 ? -7.281 6.459 20.445 1.00 94.38 85 ILE A CA 1
ATOM 699 C C . ILE A 1 85 ? -7.212 4.948 20.766 1.00 94.38 85 ILE A C 1
ATOM 701 O O . ILE A 1 85 ? -7.885 4.143 20.117 1.00 94.38 85 ILE A O 1
ATOM 705 N N . GLY A 1 86 ? -6.362 4.550 21.719 1.00 97.06 86 GLY A N 1
ATOM 706 C CA . GLY A 1 86 ? -6.117 3.162 22.112 1.00 97.06 86 GLY A CA 1
ATOM 707 C C . GLY A 1 86 ? -5.437 2.317 21.032 1.00 97.06 86 GLY A C 1
ATOM 708 O O . GLY A 1 86 ? -5.293 2.717 19.871 1.00 97.06 86 GLY A O 1
ATOM 709 N N . THR A 1 87 ? -5.009 1.104 21.387 1.00 98.12 87 THR A N 1
ATOM 710 C CA . THR A 1 87 ? -4.300 0.217 20.443 1.00 98.12 87 THR A CA 1
ATOM 711 C C . THR A 1 87 ? -5.190 -0.196 19.272 1.00 98.12 87 THR A C 1
ATOM 713 O O . THR A 1 87 ? -4.735 -0.189 18.128 1.00 98.12 87 THR A O 1
ATOM 716 N N . ALA A 1 88 ? -6.476 -0.460 19.517 1.00 97.88 88 ALA A N 1
ATOM 717 C CA . ALA A 1 88 ? -7.432 -0.775 18.457 1.00 97.88 88 ALA A CA 1
ATOM 718 C C . ALA A 1 88 ? -7.534 0.356 17.414 1.00 97.88 88 ALA A C 1
ATOM 720 O O . ALA A 1 88 ? -7.473 0.092 16.211 1.00 97.88 88 ALA A O 1
ATOM 721 N N . GLY A 1 89 ? -7.626 1.615 17.861 1.00 97.75 89 GLY A N 1
ATOM 722 C CA . GLY A 1 89 ? -7.669 2.774 16.969 1.00 97.75 89 GLY A CA 1
ATOM 723 C C . GLY A 1 89 ? -6.341 3.011 16.251 1.00 97.75 89 GLY A C 1
ATOM 724 O O . GLY A 1 89 ? -6.331 3.325 15.060 1.00 97.75 89 GLY A O 1
ATOM 725 N N . ARG A 1 90 ? -5.206 2.801 16.935 1.00 97.94 90 ARG A N 1
ATOM 726 C CA . ARG A 1 90 ? -3.866 2.900 16.331 1.00 97.94 90 ARG A CA 1
ATOM 727 C C . ARG A 1 90 ? -3.652 1.871 15.220 1.00 97.94 90 ARG A C 1
ATOM 729 O O . ARG A 1 90 ? -3.145 2.257 14.172 1.00 97.94 90 ARG A O 1
ATOM 736 N N . ILE A 1 91 ? -4.085 0.617 15.392 1.00 98.25 91 ILE A N 1
ATOM 737 C CA . ILE A 1 91 ? -4.013 -0.415 14.338 1.00 98.25 91 ILE A CA 1
ATOM 738 C C . ILE A 1 91 ? -4.877 -0.026 13.137 1.00 98.25 91 ILE A C 1
ATOM 740 O O . ILE A 1 91 ? -4.422 -0.091 11.997 1.00 98.25 91 ILE A O 1
ATOM 744 N N . VAL A 1 92 ? -6.111 0.426 13.377 1.00 98.31 92 VAL A N 1
ATOM 745 C CA . VAL A 1 92 ? -6.997 0.877 12.295 1.00 98.31 92 VAL A CA 1
ATOM 746 C C . VAL A 1 92 ? -6.373 2.046 11.536 1.00 98.31 92 VAL A C 1
ATOM 748 O O . VAL A 1 92 ? -6.326 2.008 10.308 1.00 98.31 92 VAL A O 1
ATOM 751 N N . LYS A 1 93 ? -5.832 3.048 12.239 1.00 98.06 93 LYS A N 1
ATOM 752 C CA . LYS A 1 93 ? -5.104 4.170 11.629 1.00 98.06 93 LYS A CA 1
ATOM 753 C C . LYS A 1 93 ? -3.888 3.683 10.832 1.00 98.06 93 LYS A C 1
ATOM 755 O O . LYS A 1 93 ? -3.732 4.081 9.687 1.00 98.06 93 LYS A O 1
ATOM 760 N N . MET A 1 94 ? -3.089 2.764 11.373 1.00 98.12 94 MET A N 1
ATOM 761 C CA . MET A 1 94 ? -1.929 2.182 10.684 1.00 98.12 94 MET A CA 1
ATOM 762 C C . MET A 1 94 ? -2.299 1.527 9.340 1.00 98.12 94 MET A C 1
ATOM 764 O O . MET A 1 94 ? -1.522 1.543 8.385 1.00 98.12 94 MET A O 1
ATOM 768 N N . TRP A 1 95 ? -3.501 0.962 9.237 1.00 97.38 95 TRP A N 1
ATOM 769 C CA . TRP A 1 95 ? -4.006 0.322 8.021 1.00 97.38 95 TRP A CA 1
ATOM 770 C C . TRP A 1 95 ? -4.830 1.224 7.104 1.00 97.38 95 TRP A C 1
ATOM 772 O O . TRP A 1 95 ? -5.147 0.818 5.988 1.00 97.38 95 TRP A O 1
ATOM 782 N N . SER A 1 96 ? -5.217 2.415 7.544 1.00 97.00 96 SER A N 1
ATOM 783 C CA . SER A 1 96 ? -6.107 3.270 6.753 1.00 97.00 96 SER A CA 1
ATOM 784 C C . SER A 1 96 ? -5.589 4.678 6.509 1.00 97.00 96 SER A C 1
ATOM 786 O O . SER A 1 96 ? -6.044 5.310 5.564 1.00 97.00 96 SER A O 1
ATOM 788 N N . GLY A 1 97 ? -4.603 5.135 7.277 1.00 97.44 97 GLY A N 1
ATOM 789 C CA . GLY A 1 97 ? -4.271 6.549 7.385 1.00 97.44 97 GLY A CA 1
ATOM 790 C C . GLY A 1 97 ? -5.110 7.246 8.456 1.00 97.44 97 GLY A C 1
ATOM 791 O O . GLY A 1 97 ? -6.046 6.690 9.039 1.00 97.44 97 GLY A O 1
ATOM 792 N N . ARG A 1 98 ? -4.746 8.485 8.774 1.00 96.56 98 ARG A N 1
ATOM 793 C CA . ARG A 1 98 ? -5.548 9.393 9.597 1.00 96.56 98 ARG A CA 1
ATOM 794 C C . ARG A 1 98 ? -6.718 9.998 8.818 1.00 96.56 98 ARG A C 1
ATOM 796 O O . ARG A 1 98 ? -7.798 10.165 9.389 1.00 96.56 98 ARG A O 1
ATOM 803 N N . ASP A 1 99 ? -6.472 10.358 7.568 1.00 96.62 99 ASP A N 1
ATOM 804 C CA . ASP A 1 99 ? -7.363 11.078 6.659 1.00 96.62 99 ASP A CA 1
ATOM 805 C C . ASP A 1 99 ? -6.980 10.761 5.201 1.00 96.62 99 ASP A C 1
ATOM 807 O O . ASP A 1 99 ? -6.059 9.982 4.954 1.00 96.62 99 ASP A O 1
ATOM 811 N N . THR A 1 100 ? -7.669 11.353 4.220 1.00 96.81 100 THR A N 1
ATOM 812 C CA . THR A 1 100 ? -7.476 11.029 2.791 1.00 96.81 100 THR A CA 1
ATOM 813 C C . THR A 1 100 ? -6.184 11.581 2.179 1.00 96.81 100 THR A C 1
ATOM 815 O O . THR A 1 100 ? -5.981 11.499 0.959 1.00 96.81 100 THR A O 1
ATOM 818 N N . LYS A 1 101 ? -5.315 12.181 2.995 1.00 95.50 101 LYS A N 1
ATOM 819 C CA . LYS A 1 101 ? -4.015 12.724 2.594 1.00 95.50 101 LYS A CA 1
ATOM 820 C C . LYS A 1 101 ? -2.863 12.104 3.387 1.00 95.50 101 LYS A C 1
ATOM 822 O O . LYS A 1 101 ? -1.712 12.440 3.108 1.00 95.50 101 LYS A O 1
ATOM 827 N N . ASP A 1 102 ? -3.144 11.220 4.344 1.00 95.81 102 ASP A N 1
ATOM 828 C CA . ASP A 1 102 ? -2.123 10.606 5.184 1.00 95.81 102 ASP A CA 1
ATOM 829 C C . ASP A 1 102 ? -1.351 9.522 4.423 1.00 95.81 102 ASP A C 1
ATOM 831 O O . ASP A 1 102 ? -1.737 8.355 4.335 1.00 95.81 102 ASP A O 1
ATOM 835 N N . ASP A 1 103 ? -0.213 9.919 3.865 1.00 92.19 103 ASP A N 1
ATOM 836 C CA . ASP A 1 103 ? 0.711 9.048 3.148 1.00 92.19 103 ASP A CA 1
ATOM 837 C C . ASP A 1 103 ? 1.782 8.427 4.058 1.00 92.19 103 ASP A C 1
ATOM 839 O O . ASP A 1 103 ? 2.816 7.974 3.562 1.00 92.19 103 ASP A O 1
ATOM 843 N N . ARG A 1 104 ? 1.600 8.417 5.382 1.00 94.56 104 ARG A N 1
ATOM 844 C CA . ARG A 1 104 ? 2.632 7.965 6.335 1.00 94.56 104 ARG A CA 1
ATOM 845 C C . ARG A 1 104 ? 2.367 6.572 6.899 1.00 94.56 104 ARG A C 1
ATOM 847 O O . ARG A 1 104 ? 3.298 5.953 7.403 1.00 94.56 104 ARG A O 1
ATOM 854 N N . GLU A 1 105 ? 1.148 6.066 6.752 1.00 97.00 105 GLU A N 1
ATOM 855 C CA . GLU A 1 105 ? 0.719 4.766 7.275 1.00 97.00 105 GLU A CA 1
ATOM 856 C C . GLU A 1 105 ? 0.826 3.639 6.220 1.00 97.00 105 GLU A C 1
ATOM 858 O O . GLU A 1 105 ? 1.012 3.883 5.023 1.00 97.00 105 GLU A O 1
ATOM 863 N N . LEU A 1 106 ? 0.742 2.376 6.654 1.00 97.31 106 LEU A N 1
ATOM 864 C CA . LEU A 1 106 ? 1.115 1.206 5.838 1.00 97.31 106 LEU A CA 1
ATOM 865 C C . LEU A 1 106 ? 0.201 0.964 4.634 1.00 97.31 106 LEU A C 1
ATOM 867 O O . LEU A 1 106 ? 0.659 0.486 3.599 1.00 97.31 106 LEU A O 1
ATOM 871 N N . MET A 1 107 ? -1.090 1.266 4.770 1.00 97.25 107 MET A N 1
ATOM 872 C CA . MET A 1 107 ? -2.097 1.027 3.727 1.00 97.25 107 MET A CA 1
ATOM 873 C C . MET A 1 107 ? -2.920 2.281 3.382 1.00 97.25 107 MET A C 1
ATOM 875 O O . MET A 1 107 ? -4.002 2.183 2.801 1.00 97.25 107 MET A O 1
ATOM 879 N N . GLY A 1 108 ? -2.393 3.472 3.698 1.00 96.38 108 GLY A N 1
ATOM 880 C CA . GLY A 1 108 ? -3.047 4.752 3.390 1.00 96.38 108 GLY A CA 1
ATOM 881 C C . GLY A 1 108 ? -3.349 4.933 1.898 1.00 96.38 108 GLY A C 1
ATOM 882 O O . GLY A 1 108 ? -4.388 5.471 1.533 1.00 96.38 108 GLY A O 1
ATOM 883 N N . GLY A 1 109 ? -2.533 4.368 1.003 1.00 96.62 109 GLY A N 1
ATOM 884 C CA . GLY A 1 109 ? -2.753 4.360 -0.449 1.00 96.62 109 GLY A CA 1
ATOM 885 C C . GLY A 1 109 ? -4.064 3.704 -0.906 1.00 96.62 109 GLY A C 1
ATOM 886 O O . GLY A 1 109 ? -4.458 3.893 -2.060 1.00 96.62 109 GLY A O 1
ATOM 887 N N . ARG A 1 110 ? -4.767 2.969 -0.032 1.00 97.00 110 ARG A N 1
ATOM 888 C CA . ARG A 1 110 ? -6.138 2.488 -0.277 1.00 97.00 110 ARG A CA 1
ATOM 889 C C . ARG A 1 110 ? -7.197 3.578 -0.138 1.00 97.00 110 ARG A C 1
ATOM 891 O O . ARG A 1 110 ? -8.244 3.469 -0.764 1.00 97.00 110 ARG A O 1
ATOM 898 N N . PHE A 1 111 ? -6.943 4.594 0.679 1.00 97.69 111 PHE A N 1
ATOM 899 C CA . PHE A 1 111 ? -7.912 5.635 1.037 1.00 97.69 111 PHE A CA 1
ATOM 900 C C . PHE A 1 111 ? -7.445 7.050 0.685 1.00 97.69 111 PHE A C 1
ATOM 902 O O . PHE A 1 111 ? -8.232 7.994 0.762 1.00 97.69 111 PHE A O 1
ATOM 909 N N . ASN A 1 112 ? -6.187 7.197 0.275 1.00 96.44 112 ASN A N 1
ATOM 910 C CA . ASN A 1 112 ? -5.620 8.468 -0.132 1.00 96.44 112 ASN A CA 1
ATOM 911 C C . ASN A 1 112 ? -6.112 8.888 -1.508 1.00 96.44 112 ASN A C 1
ATOM 913 O O . ASN A 1 112 ? -6.317 8.054 -2.398 1.00 96.44 112 ASN A O 1
ATOM 917 N N . LYS A 1 113 ? -6.238 10.203 -1.695 1.00 93.75 113 LYS A N 1
ATOM 918 C CA . LYS A 1 113 ? -6.498 10.787 -3.012 1.00 93.75 113 LYS A CA 1
ATOM 919 C C . LYS A 1 113 ? -5.397 10.376 -3.996 1.00 93.75 113 LYS A C 1
ATOM 921 O O . LYS A 1 113 ? -4.222 10.386 -3.611 1.00 93.75 113 LYS A O 1
ATOM 926 N N . PRO A 1 114 ? -5.741 10.048 -5.255 1.00 89.44 114 PRO A N 1
ATOM 927 C CA . PRO A 1 114 ? -4.751 9.753 -6.280 1.00 89.44 114 PRO A CA 1
ATOM 928 C C . PRO A 1 114 ? -3.692 10.853 -6.398 1.00 89.44 114 PRO A C 1
ATOM 930 O O . PRO A 1 114 ? -3.998 12.048 -6.393 1.00 89.44 114 PRO A O 1
ATOM 933 N N . VAL A 1 115 ? -2.427 10.448 -6.501 1.00 86.56 115 VAL A N 1
ATOM 934 C CA . VAL A 1 115 ? -1.312 11.390 -6.628 1.00 86.56 115 VAL A CA 1
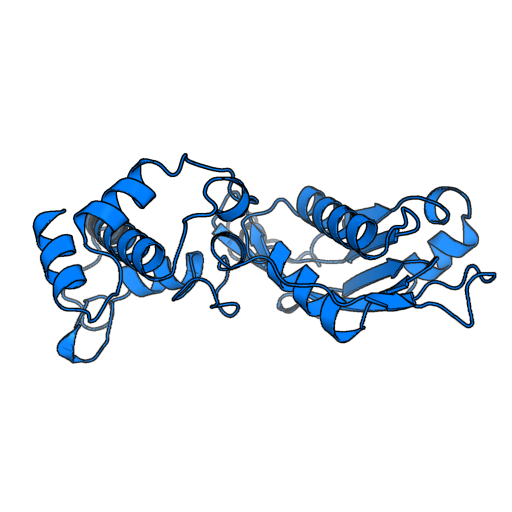ATOM 935 C C . VAL A 1 115 ? -1.320 11.998 -8.027 1.00 86.56 115 VAL A C 1
ATOM 937 O O . VAL A 1 115 ? -1.252 11.284 -9.023 1.00 86.56 115 VAL A O 1
ATOM 940 N N . ARG A 1 116 ? -1.329 13.333 -8.118 1.00 79.94 116 ARG A N 1
ATOM 941 C CA . ARG A 1 116 ? -1.117 14.020 -9.397 1.00 79.94 116 ARG A CA 1
ATOM 942 C C . ARG A 1 116 ? 0.339 13.884 -9.831 1.00 79.94 116 ARG A C 1
ATOM 944 O O . ARG A 1 116 ? 1.257 14.343 -9.139 1.00 79.94 116 ARG A O 1
ATOM 951 N N . LEU A 1 117 ? 0.531 13.320 -11.015 1.00 79.12 117 LEU A N 1
ATOM 952 C CA . LEU A 1 117 ? 1.827 13.216 -11.661 1.00 79.12 117 LEU A CA 1
ATOM 953 C C . LEU A 1 117 ? 2.067 14.405 -12.582 1.00 79.12 117 LEU A C 1
ATOM 955 O O . LEU A 1 117 ? 1.240 14.731 -13.428 1.00 79.12 117 LEU A O 1
ATOM 959 N N . ALA A 1 118 ? 3.198 15.077 -12.377 1.00 80.62 118 ALA A N 1
ATOM 960 C CA . ALA A 1 118 ? 3.673 16.095 -13.298 1.00 80.62 118 ALA A CA 1
ATOM 961 C C . ALA A 1 118 ? 4.547 15.414 -14.352 1.00 80.62 118 ALA A C 1
ATOM 963 O O . ALA A 1 118 ? 5.469 14.669 -14.002 1.00 80.62 118 ALA A O 1
ATOM 964 N N . LYS A 1 119 ? 4.246 15.699 -15.613 1.00 86.44 119 LYS A N 1
ATOM 965 C CA . LYS A 1 119 ? 5.050 15.333 -16.772 1.00 86.44 119 LYS A CA 1
ATOM 966 C C . LYS A 1 119 ? 5.448 16.619 -17.496 1.00 86.44 119 LYS A C 1
ATOM 968 O O . LYS A 1 119 ? 4.677 17.579 -17.496 1.00 86.44 119 LYS A O 1
ATOM 973 N N . PHE A 1 120 ? 6.650 16.649 -18.047 1.00 89.25 120 PHE A N 1
ATOM 974 C CA . PHE A 1 120 ? 7.245 17.819 -18.692 1.00 89.25 120 PHE A CA 1
ATOM 975 C C . PHE A 1 120 ? 7.547 17.485 -20.151 1.00 89.25 120 PHE A C 1
ATOM 977 O O . PHE A 1 120 ? 7.891 16.331 -20.404 1.00 89.25 120 PHE A O 1
ATOM 984 N N . PRO A 1 121 ? 7.419 18.429 -21.099 1.00 89.94 121 PRO A N 1
ATOM 985 C CA . PRO A 1 121 ? 7.788 18.183 -22.490 1.00 89.94 121 PRO A CA 1
ATOM 986 C C . PRO A 1 121 ? 9.225 17.663 -22.609 1.00 89.94 121 PRO A C 1
ATOM 988 O O . PRO A 1 121 ? 10.140 18.188 -21.973 1.00 89.94 121 PRO A O 1
ATOM 991 N N . ASN A 1 122 ? 9.421 16.626 -23.417 1.00 87.88 122 ASN A N 1
ATOM 992 C CA . ASN A 1 122 ? 10.741 16.138 -23.789 1.00 87.88 122 ASN A CA 1
ATOM 993 C C . ASN A 1 122 ? 11.198 16.850 -25.069 1.00 87.88 122 ASN A C 1
ATOM 995 O O . ASN A 1 122 ? 10.879 16.420 -26.173 1.00 87.88 122 ASN A O 1
ATOM 999 N N . GLU A 1 123 ? 11.907 17.968 -24.946 1.00 81.06 123 GLU A N 1
ATOM 1000 C CA . GLU A 1 123 ? 12.304 18.756 -26.122 1.00 81.06 123 GLU A CA 1
ATOM 1001 C C . GLU A 1 123 ? 13.601 18.256 -26.773 1.00 81.06 123 GLU A C 1
ATOM 1003 O O . GLU A 1 123 ? 13.755 18.392 -27.985 1.00 81.06 123 GLU A O 1
ATOM 1008 N N . ILE A 1 124 ? 14.497 17.646 -25.987 1.00 70.19 124 ILE A N 1
ATOM 1009 C CA . ILE A 1 124 ? 15.898 17.396 -26.366 1.00 70.19 124 ILE A CA 1
ATOM 1010 C C . ILE A 1 124 ? 16.153 15.936 -26.766 1.00 70.19 124 ILE A C 1
ATOM 1012 O O . ILE A 1 124 ? 16.955 15.690 -27.661 1.00 70.19 124 ILE A O 1
ATOM 1016 N N . SER A 1 125 ? 15.505 14.953 -26.125 1.00 66.25 125 SER A N 1
ATOM 1017 C CA . SER A 1 125 ? 15.891 13.538 -26.262 1.00 66.25 125 SER A CA 1
ATOM 1018 C C . SER A 1 125 ? 14.837 12.649 -26.923 1.00 66.25 125 SER A C 1
ATOM 1020 O O . SER A 1 125 ? 14.769 11.464 -26.611 1.00 66.25 125 SER A O 1
ATOM 1022 N N . ARG A 1 126 ? 13.997 13.197 -27.812 1.00 66.06 126 ARG A N 1
ATOM 1023 C CA . ARG A 1 126 ? 12.935 12.427 -28.497 1.00 66.06 126 ARG A CA 1
ATOM 1024 C C . ARG A 1 126 ? 13.465 11.323 -29.414 1.00 66.06 126 ARG A C 1
ATOM 1026 O O . ARG A 1 126 ? 12.793 10.309 -29.574 1.00 66.06 126 ARG A O 1
ATOM 1033 N N . ASP A 1 127 ? 14.671 11.500 -29.946 1.00 67.56 127 ASP A N 1
ATOM 1034 C CA . ASP A 1 127 ? 15.269 10.584 -30.924 1.00 67.56 127 ASP A CA 1
ATOM 1035 C C . ASP A 1 127 ? 16.240 9.563 -30.301 1.00 67.56 127 ASP A C 1
ATOM 1037 O O . ASP A 1 127 ? 16.829 8.753 -31.017 1.00 67.56 127 ASP A O 1
ATOM 1041 N N . PHE A 1 128 ? 16.425 9.583 -28.974 1.00 74.94 128 PHE A N 1
ATOM 1042 C CA . PHE A 1 128 ? 17.368 8.703 -28.279 1.00 74.94 128 PHE A CA 1
ATOM 1043 C C . PHE A 1 128 ? 16.657 7.681 -27.393 1.00 74.94 128 PHE A C 1
ATOM 1045 O O . PHE A 1 128 ? 15.850 8.029 -26.535 1.00 74.94 128 PHE A O 1
ATOM 1052 N N . ASP A 1 129 ? 17.079 6.422 -27.499 1.00 81.56 129 ASP A N 1
ATOM 1053 C CA . ASP A 1 129 ? 16.565 5.302 -26.697 1.00 81.56 129 ASP A CA 1
ATOM 1054 C C . ASP A 1 129 ? 17.232 5.184 -25.324 1.00 81.56 129 ASP A C 1
ATOM 1056 O O . ASP A 1 129 ? 17.418 4.091 -24.789 1.00 81.56 129 ASP A O 1
ATOM 1060 N N . ASN A 1 130 ? 17.596 6.325 -24.739 1.00 87.56 130 ASN A N 1
ATOM 1061 C CA . ASN A 1 130 ? 18.273 6.375 -23.453 1.00 87.56 130 ASN A CA 1
ATOM 1062 C C . ASN A 1 130 ? 17.247 6.246 -22.318 1.00 87.56 130 ASN A C 1
ATOM 1064 O O . ASN A 1 130 ? 16.398 7.130 -22.156 1.00 87.56 130 ASN A O 1
ATOM 1068 N N . PRO A 1 131 ? 17.307 5.178 -21.502 1.00 91.75 131 PRO A N 1
ATOM 1069 C CA . PRO A 1 131 ? 16.385 5.023 -20.393 1.00 91.75 131 PRO A CA 1
ATOM 1070 C C . PRO A 1 131 ? 16.733 5.993 -19.260 1.00 91.75 131 PRO A C 1
ATOM 1072 O O . PRO A 1 131 ? 17.887 6.125 -18.853 1.00 91.75 131 PRO A O 1
ATOM 1075 N N . ILE A 1 132 ? 15.710 6.609 -18.676 1.00 92.50 132 ILE A N 1
ATOM 1076 C CA . ILE A 1 132 ? 15.816 7.243 -17.364 1.00 92.50 132 ILE A CA 1
ATOM 1077 C C . ILE A 1 132 ? 15.662 6.143 -16.322 1.00 92.50 132 ILE A C 1
ATOM 1079 O O . ILE A 1 132 ? 14.607 5.511 -16.247 1.00 92.50 132 ILE A O 1
ATOM 1083 N N . ILE A 1 133 ? 16.701 5.933 -15.514 1.00 94.69 133 ILE A N 1
ATOM 1084 C CA . ILE A 1 133 ? 16.747 4.900 -14.476 1.00 94.69 133 ILE A CA 1
ATOM 1085 C C . ILE A 1 133 ? 16.719 5.559 -13.100 1.00 94.69 133 ILE A C 1
ATOM 1087 O O . ILE A 1 133 ? 17.432 6.531 -12.841 1.00 94.69 133 ILE A O 1
ATOM 1091 N N . LYS A 1 134 ? 15.889 5.033 -12.200 1.00 94.31 134 LYS A N 1
ATOM 1092 C CA . LYS A 1 134 ? 15.794 5.497 -10.822 1.00 94.31 134 LYS A CA 1
ATOM 1093 C C . LYS A 1 134 ? 15.617 4.332 -9.861 1.00 94.31 134 LYS A C 1
ATOM 1095 O O . LYS A 1 134 ? 14.708 3.518 -10.009 1.00 94.31 134 LYS A O 1
ATOM 1100 N N . GLU A 1 135 ? 16.434 4.339 -8.816 1.00 95.69 135 GLU A N 1
ATOM 1101 C CA . GLU A 1 135 ? 16.183 3.544 -7.618 1.00 95.69 135 GLU A CA 1
ATOM 1102 C C . GLU A 1 135 ? 15.144 4.199 -6.718 1.00 95.69 135 GLU A C 1
ATOM 1104 O O . GLU A 1 135 ? 15.176 5.416 -6.498 1.00 95.69 135 GLU A O 1
ATOM 1109 N N . VAL A 1 136 ? 14.237 3.392 -6.183 1.00 95.56 136 VAL A N 1
ATOM 1110 C CA . VAL A 1 136 ? 13.171 3.840 -5.286 1.00 95.56 136 VAL A CA 1
ATOM 1111 C C . VAL A 1 136 ? 13.062 2.929 -4.073 1.00 95.56 136 VAL A C 1
ATOM 1113 O O . VAL A 1 136 ? 13.425 1.759 -4.116 1.00 95.56 136 VAL A O 1
ATOM 1116 N N . ASP A 1 137 ? 12.482 3.459 -3.008 1.00 95.19 137 ASP A N 1
ATOM 1117 C CA . ASP A 1 137 ? 12.116 2.675 -1.834 1.00 95.19 137 ASP A CA 1
ATOM 1118 C C . ASP A 1 137 ? 10.632 2.339 -1.825 1.00 95.19 137 ASP A C 1
ATOM 1120 O O . ASP A 1 137 ? 9.796 3.121 -2.292 1.00 95.19 137 ASP A O 1
ATOM 1124 N N . LEU A 1 138 ? 10.269 1.219 -1.201 1.00 95.06 138 LEU A N 1
ATOM 1125 C CA . LEU A 1 138 ? 8.877 0.983 -0.840 1.00 95.06 138 LEU A CA 1
ATOM 1126 C C . LEU A 1 138 ? 8.730 0.236 0.471 1.00 95.06 138 LEU A C 1
ATOM 1128 O O . LEU A 1 138 ? 9.600 -0.492 0.937 1.00 95.06 138 LEU A O 1
ATOM 1132 N N . THR A 1 139 ? 7.560 0.420 1.058 1.00 97.19 139 THR A N 1
ATOM 1133 C CA . THR A 1 139 ? 7.009 -0.457 2.079 1.00 97.19 139 THR A CA 1
ATOM 1134 C C . THR A 1 139 ? 5.587 -0.747 1.645 1.00 97.19 139 THR A C 1
ATOM 1136 O O . THR A 1 139 ? 4.821 0.182 1.395 1.00 97.19 139 THR A O 1
ATOM 1139 N N . ALA A 1 140 ? 5.276 -2.025 1.508 1.00 97.88 140 ALA A N 1
ATOM 1140 C CA . ALA A 1 140 ? 3.959 -2.524 1.167 1.00 97.88 140 ALA A CA 1
ATOM 1141 C C . ALA A 1 140 ? 3.533 -3.567 2.194 1.00 97.88 140 ALA A C 1
ATOM 1143 O O . ALA A 1 140 ? 4.297 -3.936 3.088 1.00 97.88 140 ALA A O 1
ATOM 1144 N N . VAL A 1 1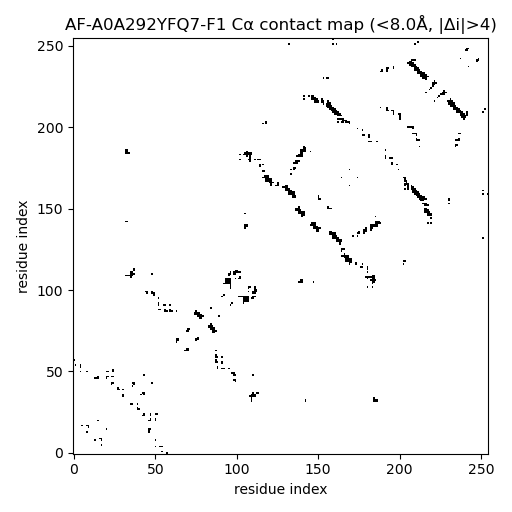41 ? 2.296 -4.028 2.079 1.00 98.31 141 VAL A N 1
ATOM 1145 C CA . VAL A 1 141 ? 1.727 -5.021 2.984 1.00 98.31 141 VAL A CA 1
ATOM 1146 C C . VAL A 1 141 ? 1.416 -6.291 2.203 1.00 98.31 141 VAL A C 1
ATOM 1148 O O . VAL A 1 141 ? 0.753 -6.235 1.173 1.00 98.31 141 VAL A O 1
ATOM 1151 N N . CYS A 1 142 ? 1.869 -7.448 2.684 1.00 97.56 142 CYS A N 1
ATOM 1152 C CA . CYS A 1 142 ? 1.497 -8.738 2.112 1.00 97.56 142 CYS A CA 1
ATOM 1153 C C . CYS A 1 142 ? -0.005 -8.955 2.311 1.00 97.56 142 CYS A C 1
ATOM 1155 O O . CYS A 1 142 ? -0.503 -8.984 3.443 1.00 97.56 142 CYS A O 1
ATOM 1157 N N . SER A 1 143 ? -0.727 -9.110 1.203 1.00 97.31 143 SER A N 1
ATOM 1158 C CA . SER A 1 143 ? -2.191 -9.147 1.200 1.00 97.31 143 SER A CA 1
ATOM 1159 C C . SER A 1 143 ? -2.808 -10.279 2.030 1.00 97.31 143 SER A C 1
ATOM 1161 O O . SER A 1 143 ? -3.927 -10.136 2.516 1.00 97.31 143 SER A O 1
ATOM 1163 N N . HIS A 1 144 ? -2.075 -11.374 2.236 1.00 96.31 144 HIS A N 1
ATOM 1164 C CA . HIS A 1 144 ? -2.554 -12.549 2.965 1.00 96.31 144 HIS A CA 1
ATOM 1165 C C . HIS A 1 144 ? -2.528 -12.391 4.488 1.00 96.31 144 HIS A C 1
ATOM 1167 O O . HIS A 1 144 ? -3.340 -12.993 5.184 1.00 96.31 144 HIS A O 1
ATOM 1173 N N . HIS A 1 145 ? -1.586 -11.607 5.016 1.00 96.19 145 HIS A N 1
ATOM 1174 C CA . HIS A 1 145 ? -1.287 -11.586 6.453 1.00 96.19 145 HIS A CA 1
ATOM 1175 C C . HIS A 1 145 ? -1.276 -10.194 7.067 1.00 96.19 145 HIS A C 1
ATOM 1177 O O . HIS A 1 145 ? -1.085 -10.067 8.272 1.00 96.19 145 HIS A O 1
ATOM 1183 N N . PHE A 1 146 ? -1.432 -9.152 6.248 1.00 96.00 146 PHE A N 1
ATOM 1184 C CA . PHE A 1 146 ? -1.356 -7.760 6.686 1.00 96.00 146 PHE A CA 1
ATOM 1185 C C . PHE A 1 146 ? 0.006 -7.422 7.328 1.00 96.00 146 PHE A C 1
ATOM 1187 O O . PHE A 1 146 ? 0.136 -6.474 8.102 1.00 96.00 146 PHE A O 1
ATOM 1194 N N . ALA A 1 147 ? 1.033 -8.195 6.963 1.00 96.62 147 ALA A N 1
ATOM 1195 C CA . ALA A 1 147 ? 2.401 -8.065 7.436 1.00 96.62 147 ALA A CA 1
ATOM 1196 C C . ALA A 1 147 ? 3.243 -7.320 6.384 1.00 96.62 147 ALA A C 1
ATOM 1198 O O . ALA A 1 147 ? 3.104 -7.613 5.191 1.00 96.62 147 ALA A O 1
ATOM 1199 N N . PRO A 1 148 ? 4.106 -6.366 6.766 1.00 97.44 148 PRO A N 1
ATOM 1200 C CA . PRO A 1 148 ? 4.885 -5.605 5.797 1.00 97.44 148 PRO A CA 1
ATOM 1201 C C . PRO A 1 148 ? 5.888 -6.442 4.992 1.00 97.44 148 PRO A C 1
ATOM 1203 O O . PRO A 1 148 ? 6.462 -7.414 5.487 1.00 97.44 148 PRO A O 1
ATOM 1206 N N . PHE A 1 149 ? 6.178 -5.988 3.781 1.00 97.88 149 PHE A N 1
ATOM 1207 C CA . PHE A 1 149 ? 7.403 -6.286 3.044 1.00 97.88 149 PHE A CA 1
ATOM 1208 C C . PHE A 1 149 ? 7.994 -4.968 2.539 1.00 97.88 149 PHE A C 1
ATOM 1210 O O . PHE A 1 149 ? 7.262 -4.029 2.209 1.00 97.88 149 PHE A O 1
ATOM 1217 N N . SER A 1 150 ? 9.316 -4.832 2.576 1.00 97.56 150 SER A N 1
ATOM 1218 C CA . SER A 1 150 ? 9.943 -3.511 2.481 1.00 97.56 150 SER A CA 1
ATOM 1219 C C . SER A 1 150 ? 11.373 -3.586 1.975 1.00 97.56 150 SER A C 1
ATOM 1221 O O . SER A 1 150 ? 12.086 -4.540 2.285 1.00 97.56 150 SER A O 1
ATOM 1223 N N . THR A 1 151 ? 11.815 -2.527 1.291 1.00 97.06 151 THR A N 1
ATOM 1224 C CA . THR A 1 151 ? 13.243 -2.312 0.999 1.00 97.06 151 THR A CA 1
ATOM 1225 C C . THR A 1 151 ? 14.068 -2.149 2.272 1.00 97.06 151 THR A C 1
ATOM 1227 O O . THR A 1 151 ? 15.252 -2.436 2.282 1.00 97.06 151 THR A O 1
ATOM 1230 N N . LYS A 1 152 ? 13.442 -1.778 3.394 1.00 95.44 152 LYS A N 1
ATOM 1231 C CA . LYS A 1 152 ? 14.124 -1.580 4.681 1.00 95.44 152 LYS A CA 1
ATOM 1232 C C . LYS A 1 152 ? 14.515 -2.873 5.400 1.00 95.44 152 LYS A C 1
ATOM 1234 O O . LYS A 1 152 ? 15.178 -2.805 6.427 1.00 95.44 152 LYS A O 1
ATOM 1239 N N . PHE A 1 153 ? 14.051 -4.031 4.933 1.00 96.44 153 PHE A N 1
ATOM 1240 C CA . PHE A 1 153 ? 14.290 -5.312 5.608 1.00 96.44 153 PHE A CA 1
ATOM 1241 C C . PHE A 1 153 ? 15.539 -6.048 5.118 1.00 96.44 153 PHE A C 1
ATOM 1243 O O . PHE A 1 153 ? 15.919 -7.047 5.721 1.00 96.44 153 PHE A O 1
ATOM 1250 N N . SER A 1 154 ? 16.175 -5.577 4.046 1.00 94.56 154 SER A N 1
ATOM 1251 C CA . SER A 1 154 ? 17.452 -6.101 3.567 1.00 94.56 154 SER A CA 1
ATOM 1252 C C . SER A 1 154 ? 18.256 -4.976 2.929 1.00 94.56 154 SER A C 1
ATOM 1254 O O . SER A 1 154 ? 17.732 -4.204 2.137 1.00 94.56 154 SER A O 1
ATOM 1256 N N . ASP A 1 155 ? 19.543 -4.917 3.240 1.00 94.31 155 ASP A N 1
ATOM 1257 C CA . ASP A 1 155 ? 20.538 -4.064 2.586 1.00 94.31 155 ASP A CA 1
ATOM 1258 C C . ASP A 1 155 ? 20.750 -4.411 1.101 1.00 94.31 155 ASP A C 1
ATOM 1260 O O . ASP A 1 155 ? 21.166 -3.567 0.310 1.00 94.31 155 ASP A O 1
ATOM 1264 N N . LYS A 1 156 ? 20.422 -5.644 0.702 1.00 94.94 156 LYS A N 1
ATOM 1265 C CA . LYS A 1 156 ? 20.448 -6.108 -0.691 1.00 94.94 156 LYS A CA 1
ATOM 1266 C C . LYS A 1 156 ? 19.150 -5.820 -1.445 1.00 94.94 156 LYS A C 1
ATOM 1268 O O . LYS A 1 156 ? 19.092 -6.087 -2.653 1.00 94.94 156 LYS A O 1
ATOM 1273 N N . ALA A 1 157 ? 18.108 -5.343 -0.760 1.00 96.62 157 ALA A N 1
ATOM 1274 C CA . ALA A 1 157 ? 16.844 -5.006 -1.393 1.00 96.62 157 ALA A CA 1
ATOM 1275 C C . ALA A 1 157 ? 17.031 -3.797 -2.309 1.00 96.62 157 ALA A C 1
ATOM 1277 O O . ALA A 1 157 ? 17.556 -2.764 -1.903 1.00 96.62 157 ALA A O 1
ATOM 1278 N N . LYS A 1 158 ? 16.576 -3.913 -3.556 1.00 96.06 158 LYS A N 1
ATOM 1279 C CA . LYS A 1 158 ? 16.730 -2.845 -4.547 1.00 96.06 158 LYS A CA 1
ATOM 1280 C C . LYS A 1 158 ? 15.526 -2.790 -5.461 1.00 96.06 158 LYS A C 1
ATOM 1282 O O . LYS A 1 158 ? 15.085 -3.820 -5.968 1.00 96.06 158 LYS A O 1
ATOM 1287 N N . ILE A 1 159 ? 15.006 -1.592 -5.705 1.00 97.12 159 ILE A N 1
ATOM 1288 C CA . ILE A 1 159 ? 13.899 -1.404 -6.641 1.00 97.12 159 ILE A CA 1
ATOM 1289 C C . ILE A 1 159 ? 14.335 -0.465 -7.732 1.00 97.12 159 ILE A C 1
ATOM 1291 O O . ILE A 1 159 ? 14.632 0.696 -7.473 1.00 97.12 159 ILE A O 1
ATOM 1295 N N . VAL A 1 160 ? 14.350 -0.986 -8.951 1.00 97.50 160 VAL A N 1
ATOM 1296 C CA . VAL A 1 160 ? 14.779 -0.255 -10.135 1.00 97.50 160 VAL A CA 1
ATOM 1297 C C . VAL A 1 160 ? 13.566 -0.005 -11.003 1.00 97.50 160 VAL A C 1
ATOM 1299 O O . VAL A 1 160 ? 12.835 -0.929 -11.361 1.00 97.50 160 VAL A O 1
ATOM 1302 N N . ILE A 1 161 ? 13.376 1.260 -11.346 1.00 97.19 161 ILE A N 1
ATOM 1303 C CA . ILE A 1 161 ? 12.451 1.698 -12.376 1.00 97.19 161 ILE A CA 1
ATOM 1304 C C . ILE A 1 161 ? 13.279 2.281 -13.503 1.00 97.19 161 ILE A C 1
ATOM 1306 O O . ILE A 1 161 ? 14.096 3.167 -13.268 1.00 97.19 161 ILE A O 1
ATOM 1310 N N . ALA A 1 162 ? 13.027 1.827 -14.722 1.00 96.25 162 ALA A N 1
ATOM 1311 C CA . ALA A 1 162 ? 13.550 2.445 -15.924 1.00 96.25 162 ALA A CA 1
ATOM 1312 C C . ALA A 1 162 ? 12.411 2.724 -16.904 1.00 96.25 162 ALA A C 1
ATOM 1314 O O . ALA A 1 162 ? 11.479 1.930 -17.017 1.00 96.25 162 ALA A O 1
ATOM 1315 N N . TYR A 1 163 ? 12.470 3.844 -17.614 1.00 95.50 163 TYR A N 1
ATOM 1316 C CA . TYR A 1 163 ? 11.577 4.100 -18.741 1.00 95.50 163 TYR A CA 1
ATOM 1317 C C . TYR A 1 163 ? 12.276 4.928 -19.816 1.00 95.50 163 TYR A C 1
ATOM 1319 O O . TYR A 1 163 ? 13.153 5.731 -19.498 1.00 95.50 163 TYR A O 1
ATOM 1327 N N . ILE A 1 164 ? 11.891 4.737 -21.076 1.00 94.56 164 ILE A N 1
ATOM 1328 C CA . ILE A 1 164 ? 12.366 5.557 -22.195 1.00 94.56 164 ILE A CA 1
ATOM 1329 C C . ILE A 1 164 ? 11.303 6.627 -22.473 1.00 94.56 164 ILE A C 1
ATOM 1331 O O . ILE A 1 164 ? 10.194 6.277 -22.895 1.00 94.56 164 ILE A O 1
ATOM 1335 N N . PRO A 1 165 ? 11.587 7.912 -22.187 1.00 92.44 165 PRO A N 1
ATOM 1336 C CA . PRO A 1 165 ? 10.634 8.989 -22.420 1.00 92.44 165 PRO A CA 1
ATOM 1337 C C . PRO A 1 165 ? 10.364 9.165 -23.919 1.00 92.44 165 PRO A C 1
ATOM 1339 O O . PRO A 1 165 ? 11.278 9.078 -24.734 1.00 92.44 165 PRO A O 1
ATOM 1342 N N . LYS A 1 166 ? 9.109 9.459 -24.272 1.00 89.81 166 LYS A N 1
ATOM 1343 C CA . LYS A 1 166 ? 8.716 9.883 -25.626 1.00 89.81 166 LYS A CA 1
ATOM 1344 C C . LYS A 1 166 ? 8.528 11.392 -25.645 1.00 89.81 166 LYS A C 1
ATOM 1346 O O . LYS A 1 166 ? 9.500 12.121 -25.498 1.00 89.81 166 LYS A O 1
ATOM 1351 N N . ASP A 1 167 ? 7.286 11.858 -25.713 1.00 89.88 167 ASP A N 1
ATOM 1352 C CA . ASP A 1 167 ? 6.945 13.282 -25.697 1.00 89.88 167 ASP A CA 1
ATOM 1353 C C . ASP A 1 167 ? 7.092 13.917 -24.313 1.00 89.88 167 ASP A C 1
ATOM 1355 O O . ASP A 1 167 ? 7.144 15.142 -24.195 1.00 89.88 167 ASP A O 1
ATOM 1359 N N . TYR A 1 168 ? 7.175 13.097 -23.259 1.00 88.69 168 TYR A N 1
ATOM 1360 C CA . TYR A 1 168 ? 7.205 13.571 -21.884 1.00 88.69 168 TYR A CA 1
ATOM 1361 C C . TYR A 1 168 ? 8.257 12.889 -21.011 1.00 88.69 168 TYR A C 1
ATOM 1363 O O . TYR A 1 168 ? 8.474 11.679 -21.077 1.00 88.69 168 TYR A O 1
ATOM 1371 N N . VAL A 1 169 ? 8.835 13.682 -20.109 1.00 90.75 169 VAL A N 1
ATOM 1372 C CA . VAL A 1 169 ? 9.695 13.244 -19.006 1.00 90.75 169 VAL A CA 1
ATOM 1373 C C . VAL A 1 169 ? 8.937 13.374 -17.685 1.00 90.75 169 VAL A C 1
ATOM 1375 O O . VAL A 1 169 ? 8.313 14.397 -17.391 1.00 90.75 169 VAL A O 1
ATOM 1378 N N . LEU A 1 170 ? 9.000 12.337 -16.852 1.00 89.94 170 LEU A N 1
ATOM 1379 C CA . LEU A 1 170 ? 8.461 12.341 -15.495 1.00 89.94 170 LEU A CA 1
ATOM 1380 C C . LEU A 1 170 ? 9.433 13.010 -14.521 1.00 89.94 170 LEU A C 1
ATOM 1382 O O . LEU A 1 170 ? 10.631 12.730 -14.518 1.00 89.94 170 LEU A O 1
ATOM 1386 N N . GLY A 1 171 ? 8.906 13.841 -13.619 1.00 85.75 171 GLY A N 1
ATOM 1387 C CA . GLY A 1 171 ? 9.714 14.411 -12.540 1.00 85.75 171 GLY A CA 1
ATOM 1388 C C . GLY A 1 171 ? 10.284 13.321 -11.621 1.00 85.75 171 GLY A C 1
ATOM 1389 O O . GLY A 1 171 ? 9.533 12.513 -11.077 1.00 85.75 171 GLY A O 1
ATOM 1390 N N . ILE A 1 172 ? 11.599 13.330 -11.380 1.00 79.88 172 ILE A N 1
ATOM 1391 C CA . ILE A 1 172 ? 12.315 12.271 -10.635 1.00 7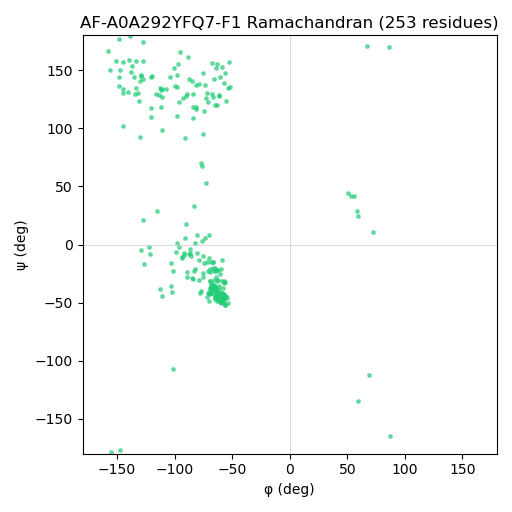9.88 172 ILE A CA 1
ATOM 1392 C C . ILE A 1 172 ? 11.709 12.024 -9.243 1.00 79.88 172 ILE A C 1
ATOM 1394 O O . ILE A 1 172 ? 11.453 10.885 -8.854 1.00 79.88 172 ILE A O 1
ATOM 1398 N N . SER A 1 173 ? 11.395 13.091 -8.500 1.00 82.12 173 SER A N 1
ATOM 1399 C CA . SER A 1 173 ? 10.776 12.982 -7.168 1.00 82.12 173 SER A CA 1
ATOM 1400 C C . SER A 1 173 ? 9.349 12.420 -7.196 1.00 82.12 173 SER A C 1
ATOM 1402 O O . SER A 1 173 ? 8.821 12.018 -6.158 1.00 82.12 173 SER A O 1
ATOM 1404 N N . LYS A 1 174 ? 8.701 12.382 -8.366 1.00 84.31 174 LYS A N 1
ATOM 1405 C CA . LYS A 1 174 ? 7.343 11.861 -8.538 1.00 84.31 174 LYS A CA 1
ATOM 1406 C C . LYS A 1 174 ? 7.316 10.347 -8.705 1.00 84.31 174 LYS A C 1
ATOM 1408 O O . LYS A 1 174 ? 6.372 9.745 -8.205 1.00 84.31 174 LYS A O 1
ATOM 1413 N N . LEU A 1 175 ? 8.361 9.731 -9.265 1.00 90.00 175 LEU A N 1
ATOM 1414 C CA . LEU A 1 175 ? 8.477 8.267 -9.332 1.00 90.00 175 LEU A CA 1
ATOM 1415 C C . LEU A 1 175 ? 8.401 7.642 -7.933 1.00 90.00 175 LEU A C 1
ATOM 1417 O O . LEU A 1 175 ? 7.556 6.786 -7.680 1.00 90.00 175 LEU A O 1
ATOM 1421 N N . GLN A 1 176 ? 9.181 8.164 -6.981 1.00 93.12 176 GLN A N 1
ATOM 1422 C CA . GLN A 1 176 ? 9.136 7.725 -5.581 1.00 93.12 176 GLN A CA 1
ATOM 1423 C C . GLN A 1 176 ? 7.737 7.886 -4.957 1.00 93.12 176 GLN A C 1
ATOM 1425 O O . GLN A 1 176 ? 7.309 7.048 -4.163 1.00 93.12 176 GLN A O 1
ATOM 1430 N N . ARG A 1 177 ? 7.009 8.961 -5.296 1.00 91.25 177 ARG A N 1
ATOM 1431 C CA . ARG A 1 177 ? 5.660 9.215 -4.761 1.00 91.25 177 ARG A CA 1
ATOM 1432 C C . ARG A 1 177 ? 4.626 8.242 -5.317 1.00 91.25 177 ARG A C 1
ATOM 1434 O O . ARG A 1 177 ? 3.804 7.763 -4.546 1.00 91.25 177 ARG A O 1
ATOM 1441 N N . VAL A 1 178 ? 4.682 7.931 -6.611 1.00 92.25 178 VAL A N 1
ATOM 1442 C CA . VAL A 1 178 ? 3.791 6.941 -7.240 1.00 92.25 178 VAL A CA 1
ATOM 1443 C C . VAL A 1 178 ? 4.016 5.570 -6.650 1.00 92.25 178 VAL A C 1
ATOM 1445 O O . VAL A 1 178 ? 3.065 4.920 -6.230 1.00 92.25 178 VAL A O 1
ATOM 1448 N N . VAL A 1 179 ? 5.279 5.161 -6.559 1.00 95.00 179 VAL A N 1
ATOM 1449 C CA . VAL A 1 179 ? 5.645 3.863 -5.997 1.00 95.00 179 VAL A CA 1
ATOM 1450 C C . VAL A 1 179 ? 5.134 3.746 -4.571 1.00 95.00 179 VAL A C 1
ATOM 1452 O O . VAL A 1 179 ? 4.469 2.766 -4.261 1.00 95.00 179 VAL A O 1
ATOM 1455 N N . ARG A 1 180 ? 5.342 4.767 -3.725 1.00 94.69 180 ARG A N 1
ATOM 1456 C CA . ARG A 1 180 ? 4.786 4.786 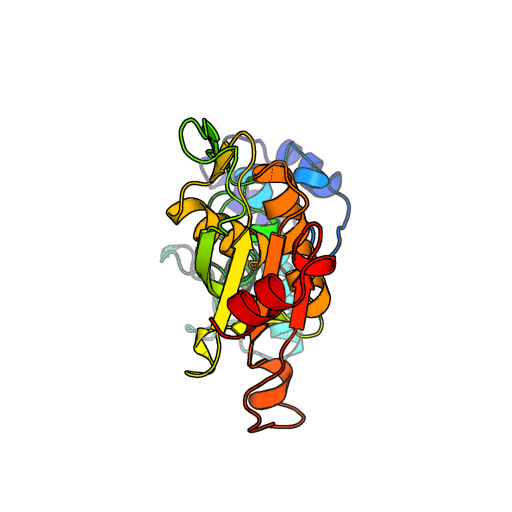-2.362 1.00 94.69 180 ARG A CA 1
ATOM 1457 C C . ARG A 1 180 ? 3.260 4.720 -2.354 1.00 94.69 180 ARG A C 1
ATOM 1459 O O . ARG A 1 180 ? 2.709 3.903 -1.629 1.00 94.69 180 ARG A O 1
ATOM 1466 N N . PHE A 1 181 ? 2.584 5.529 -3.168 1.00 95.44 181 PHE A N 1
ATOM 1467 C CA . PHE A 1 181 ? 1.121 5.556 -3.226 1.00 95.44 181 PHE A CA 1
ATOM 1468 C C . PHE A 1 181 ? 0.515 4.205 -3.632 1.00 95.44 181 PHE A C 1
ATOM 1470 O O . PHE A 1 181 ? -0.472 3.771 -3.039 1.00 95.44 181 PHE A O 1
ATOM 1477 N N . ILE A 1 182 ? 1.109 3.527 -4.618 1.00 96.69 182 ILE A N 1
ATOM 1478 C CA . ILE A 1 182 ? 0.682 2.188 -5.041 1.00 96.69 182 ILE A CA 1
ATOM 1479 C C . ILE A 1 182 ? 1.024 1.168 -3.955 1.00 96.69 182 ILE A C 1
ATOM 1481 O O . ILE A 1 182 ? 0.162 0.386 -3.564 1.00 96.69 182 ILE A O 1
ATOM 1485 N N . ALA A 1 183 ? 2.260 1.185 -3.449 1.00 97.31 183 ALA A N 1
ATOM 1486 C CA . ALA A 1 183 ? 2.768 0.219 -2.479 1.00 97.31 183 ALA A CA 1
ATOM 1487 C C . ALA A 1 183 ? 2.007 0.242 -1.149 1.00 97.31 183 ALA A C 1
ATOM 1489 O O . ALA A 1 183 ? 1.865 -0.809 -0.534 1.00 97.31 183 ALA A O 1
ATOM 1490 N N . GLN A 1 184 ? 1.465 1.392 -0.732 1.00 97.19 184 GLN A N 1
ATOM 1491 C CA . GLN A 1 184 ? 0.661 1.540 0.488 1.00 97.19 184 GLN A CA 1
ATOM 1492 C C . GLN A 1 184 ? -0.742 0.920 0.362 1.00 97.19 184 GLN A C 1
ATOM 1494 O O . GLN A 1 184 ? -1.759 1.569 0.605 1.00 97.19 184 GLN A O 1
ATOM 1499 N N . ARG A 1 185 ? -0.805 -0.349 -0.043 1.00 97.69 185 ARG A N 1
ATOM 1500 C CA . ARG A 1 185 ? -1.991 -1.210 -0.128 1.00 97.69 185 ARG A CA 1
ATOM 1501 C C . ARG A 1 185 ? -1.560 -2.658 0.144 1.00 97.69 185 ARG A C 1
ATOM 1503 O O . ARG A 1 185 ? -0.374 -2.930 0.342 1.00 97.69 185 ARG A O 1
ATOM 1510 N N . GLY A 1 186 ? -2.508 -3.593 0.168 1.00 98.00 186 GLY A N 1
ATOM 1511 C CA . GLY A 1 186 ? -2.177 -5.015 0.289 1.00 98.00 186 GLY A CA 1
ATOM 1512 C C . GLY A 1 186 ? -1.835 -5.617 -1.071 1.00 98.00 186 GLY A C 1
ATOM 1513 O O . GLY A 1 186 ? -2.620 -5.466 -1.998 1.00 98.00 186 GLY A O 1
ATOM 1514 N N . TRP A 1 187 ? -0.713 -6.323 -1.192 1.00 98.44 187 TRP A N 1
ATOM 1515 C CA . TRP A 1 187 ? -0.189 -6.817 -2.466 1.00 98.44 187 TRP A CA 1
ATOM 1516 C C . TRP A 1 187 ? 0.325 -8.259 -2.404 1.00 98.44 187 TRP A C 1
ATOM 1518 O O . TRP A 1 187 ? 0.753 -8.742 -1.354 1.00 98.44 187 TRP A O 1
ATOM 1528 N N . LEU A 1 188 ? 0.296 -8.921 -3.562 1.00 98.06 188 LEU A N 1
ATOM 1529 C CA . LEU A 1 188 ? 1.311 -9.890 -3.982 1.00 98.06 188 LEU A CA 1
ATOM 1530 C C . LEU A 1 188 ? 2.430 -9.113 -4.689 1.00 98.06 188 LEU A C 1
ATOM 1532 O O . LEU A 1 188 ? 2.142 -8.134 -5.384 1.00 98.06 188 LEU A O 1
ATOM 1536 N N . GLN A 1 189 ? 3.695 -9.495 -4.514 1.00 98.25 189 GLN A N 1
ATOM 1537 C CA . GLN A 1 189 ? 4.816 -8.712 -5.053 1.00 98.25 189 GLN A CA 1
ATOM 1538 C C . GLN A 1 189 ? 4.821 -8.697 -6.590 1.00 98.25 189 GLN A C 1
ATOM 1540 O O . GLN A 1 189 ? 5.150 -7.683 -7.211 1.00 98.25 189 GLN A O 1
ATOM 1545 N N . GLU A 1 190 ? 4.403 -9.796 -7.205 1.00 97.94 190 GLU A N 1
ATOM 1546 C CA . GLU A 1 190 ? 4.228 -9.976 -8.642 1.00 97.94 190 GLU A CA 1
ATOM 1547 C C . GLU A 1 190 ? 3.222 -8.955 -9.192 1.00 97.94 190 GLU A C 1
ATOM 1549 O O . GLU A 1 190 ? 3.517 -8.212 -10.135 1.00 97.94 190 GLU A O 1
ATOM 1554 N N . ASP A 1 191 ? 2.063 -8.849 -8.537 1.00 98.31 191 ASP A N 1
ATOM 1555 C CA . ASP A 1 191 ? 1.015 -7.896 -8.903 1.00 98.31 191 ASP A CA 1
ATOM 1556 C C . ASP A 1 191 ? 1.446 -6.450 -8.658 1.00 98.31 191 ASP A C 1
ATOM 1558 O O . ASP A 1 191 ? 1.157 -5.583 -9.484 1.00 98.31 191 ASP A O 1
ATOM 1562 N N . LEU A 1 192 ? 2.170 -6.182 -7.566 1.00 98.56 192 LEU A N 1
ATOM 1563 C CA . LEU A 1 192 ? 2.714 -4.854 -7.278 1.00 98.56 192 LEU A CA 1
ATOM 1564 C C . LEU A 1 192 ? 3.706 -4.413 -8.359 1.00 98.56 192 LEU A C 1
ATOM 1566 O O . LEU A 1 192 ? 3.624 -3.287 -8.847 1.00 98.56 192 LEU A O 1
ATOM 1570 N N . THR A 1 193 ? 4.603 -5.309 -8.777 1.00 98.56 193 THR A N 1
ATOM 1571 C CA . THR A 1 193 ? 5.588 -5.044 -9.840 1.00 98.56 193 THR A CA 1
ATOM 1572 C C . THR A 1 193 ? 4.879 -4.636 -11.134 1.00 98.56 193 THR A C 1
ATOM 1574 O O . THR A 1 193 ? 5.212 -3.621 -11.750 1.00 98.56 193 THR A O 1
ATOM 1577 N N . LYS A 1 194 ? 3.829 -5.377 -11.509 1.00 98.44 194 LYS A N 1
ATOM 1578 C CA . LYS A 1 194 ? 3.004 -5.078 -12.685 1.00 98.44 194 LYS A CA 1
ATOM 1579 C C . LYS A 1 194 ? 2.172 -3.801 -12.524 1.00 98.44 194 LYS A C 1
ATOM 1581 O O . LYS A 1 194 ? 1.989 -3.071 -13.497 1.00 98.44 194 LYS A O 1
ATOM 1586 N N . ALA A 1 195 ? 1.654 -3.518 -11.330 1.00 98.00 195 ALA A N 1
ATOM 1587 C CA . ALA A 1 195 ? 0.886 -2.306 -11.052 1.00 98.00 195 ALA A CA 1
ATOM 1588 C C . ALA A 1 195 ? 1.752 -1.044 -11.178 1.00 98.00 195 ALA A C 1
ATOM 1590 O O . ALA A 1 195 ? 1.328 -0.079 -11.811 1.00 98.00 195 ALA A O 1
ATOM 1591 N N . ILE A 1 196 ? 2.982 -1.083 -10.654 1.00 97.56 196 ILE A N 1
ATOM 1592 C CA . ILE A 1 196 ? 3.963 -0.001 -10.808 1.00 97.56 196 ILE A CA 1
ATOM 1593 C C . ILE A 1 196 ? 4.283 0.216 -12.292 1.00 97.56 196 ILE A C 1
ATOM 1595 O O . ILE A 1 196 ? 4.213 1.352 -12.759 1.00 97.56 196 ILE A O 1
ATOM 1599 N N . TYR A 1 197 ? 4.547 -0.857 -13.052 1.00 97.81 197 TYR A N 1
ATOM 1600 C CA . TYR A 1 197 ? 4.765 -0.765 -14.502 1.00 97.81 197 TYR A CA 1
ATOM 1601 C C . TYR A 1 197 ? 3.603 -0.052 -15.206 1.00 97.81 197 TYR A C 1
ATOM 1603 O O . TYR A 1 197 ? 3.829 0.891 -15.959 1.00 97.81 197 TYR A O 1
ATOM 1611 N N . LYS A 1 198 ? 2.358 -0.473 -14.938 1.00 97.00 198 LYS A N 1
ATOM 1612 C CA . LYS A 1 198 ? 1.165 0.087 -15.589 1.00 97.00 198 LYS A CA 1
ATOM 1613 C C . LYS A 1 198 ? 0.988 1.573 -15.298 1.00 97.00 198 LYS A C 1
ATOM 1615 O O . LYS A 1 198 ? 0.672 2.328 -16.211 1.00 97.00 198 LYS A O 1
ATOM 1620 N N . GLU A 1 199 ? 1.190 1.995 -14.053 1.00 94.44 199 GLU A N 1
ATOM 1621 C CA . GLU A 1 199 ? 1.017 3.403 -13.687 1.00 94.44 199 GLU A CA 1
ATOM 1622 C C . GLU A 1 199 ? 2.101 4.285 -14.313 1.00 94.44 199 GLU A C 1
ATOM 1624 O O . GLU A 1 199 ? 1.804 5.360 -14.836 1.00 94.44 199 GLU A O 1
ATOM 1629 N N . ILE A 1 200 ? 3.354 3.821 -14.321 1.00 94.12 200 ILE A N 1
ATOM 1630 C CA . ILE A 1 200 ? 4.456 4.546 -14.964 1.00 94.12 200 ILE A CA 1
ATOM 1631 C C . ILE A 1 200 ? 4.221 4.627 -16.466 1.00 94.12 200 ILE A C 1
ATOM 1633 O O . ILE A 1 200 ? 4.319 5.714 -17.025 1.00 94.12 200 ILE A O 1
ATOM 1637 N N . SER A 1 201 ? 3.852 3.512 -17.097 1.00 94.94 201 SER A N 1
ATOM 1638 C CA . SER A 1 201 ? 3.561 3.449 -18.528 1.00 94.94 201 SER A CA 1
ATOM 1639 C C . SER A 1 201 ? 2.442 4.413 -18.924 1.00 94.94 201 SER A C 1
ATOM 1641 O O . SER A 1 201 ? 2.618 5.230 -19.827 1.00 94.94 201 SER A O 1
ATOM 1643 N N . LYS A 1 202 ? 1.334 4.410 -18.173 1.00 93.12 202 LYS A N 1
ATOM 1644 C CA . LYS A 1 202 ? 0.220 5.348 -18.360 1.00 93.12 202 LYS A CA 1
ATOM 1645 C C . LYS A 1 202 ? 0.660 6.805 -18.225 1.00 93.12 202 LYS A C 1
ATOM 1647 O O . LYS A 1 202 ? 0.217 7.651 -18.991 1.00 93.12 202 LYS A O 1
ATOM 1652 N N . THR A 1 203 ? 1.505 7.109 -17.246 1.00 89.75 203 THR A N 1
ATOM 1653 C CA . THR A 1 203 ? 1.900 8.491 -16.940 1.00 89.75 203 THR A CA 1
ATOM 1654 C C . THR A 1 203 ? 2.944 9.030 -17.914 1.00 89.75 203 THR A C 1
ATOM 1656 O O . THR A 1 203 ? 2.8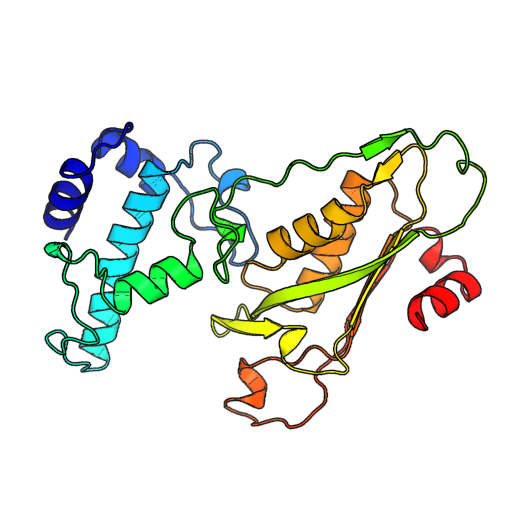78 10.193 -18.309 1.00 89.75 203 THR A O 1
ATOM 1659 N N . ALA A 1 204 ? 3.926 8.201 -18.270 1.00 90.00 204 ALA A N 1
ATOM 1660 C CA . ALA A 1 204 ? 4.976 8.529 -19.228 1.00 90.00 204 ALA A CA 1
ATOM 1661 C C . ALA A 1 204 ? 4.513 8.382 -20.687 1.00 90.00 204 ALA A C 1
ATOM 1663 O O . ALA A 1 204 ? 5.262 8.744 -21.589 1.00 90.00 204 ALA A O 1
ATOM 1664 N N . GLU A 1 205 ? 3.305 7.852 -20.912 1.00 92.94 205 GLU A N 1
ATOM 1665 C CA . GLU A 1 205 ? 2.709 7.622 -22.235 1.00 92.94 205 GLU A CA 1
ATOM 1666 C C . GLU A 1 205 ? 3.603 6.755 -23.132 1.00 92.94 205 GLU A C 1
ATOM 1668 O O . GLU A 1 205 ? 3.788 6.984 -24.328 1.00 92.94 205 GLU A O 1
ATOM 1673 N N . THR A 1 206 ? 4.180 5.720 -22.525 1.00 93.75 206 THR A N 1
ATOM 1674 C CA . THR A 1 206 ? 5.088 4.789 -23.190 1.00 93.75 206 THR A CA 1
ATOM 1675 C C . THR A 1 206 ? 4.981 3.393 -22.588 1.00 93.75 206 THR A C 1
ATOM 1677 O O . THR A 1 206 ? 4.824 3.229 -21.380 1.00 93.75 206 THR A O 1
ATOM 1680 N N . ASP A 1 207 ? 5.099 2.365 -23.424 1.00 96.56 207 ASP A N 1
ATOM 1681 C CA . ASP A 1 207 ? 5.204 0.972 -22.972 1.00 96.56 207 ASP A CA 1
ATOM 1682 C C . ASP A 1 207 ? 6.656 0.562 -22.690 1.00 96.56 207 ASP A C 1
ATOM 1684 O O . ASP A 1 207 ? 6.898 -0.527 -22.153 1.00 96.56 207 ASP A O 1
ATOM 1688 N N . ASP A 1 208 ? 7.611 1.435 -23.036 1.00 97.00 208 ASP A N 1
ATOM 1689 C CA . ASP A 1 208 ? 9.051 1.269 -22.855 1.00 97.00 208 ASP A CA 1
ATOM 1690 C C . ASP A 1 208 ? 9.417 1.507 -21.385 1.00 97.00 208 ASP A C 1
ATOM 1692 O O . ASP A 1 208 ? 10.056 2.496 -21.030 1.00 97.00 208 ASP A O 1
ATOM 1696 N N . VAL A 1 209 ? 8.959 0.607 -20.516 1.00 97.56 209 VAL A N 1
ATOM 1697 C CA . VAL A 1 209 ? 9.140 0.655 -19.060 1.00 97.56 209 VAL A CA 1
ATOM 1698 C C . VAL A 1 209 ? 9.688 -0.683 -18.564 1.00 97.56 209 VAL A C 1
ATOM 1700 O O . VAL A 1 209 ? 9.337 -1.752 -19.069 1.00 97.56 209 VAL A O 1
ATOM 1703 N N . TYR A 1 210 ? 10.530 -0.622 -17.543 1.00 98.25 210 TYR A N 1
ATOM 1704 C CA . TYR A 1 210 ? 11.076 -1.752 -16.814 1.00 98.25 210 TYR A CA 1
ATOM 1705 C C . TYR A 1 210 ? 10.962 -1.488 -15.311 1.00 98.25 210 TYR A C 1
ATOM 1707 O O . TYR A 1 210 ? 11.265 -0.397 -14.828 1.00 98.25 210 TYR A O 1
ATOM 1715 N N . VAL A 1 211 ? 10.505 -2.493 -14.569 1.00 98.50 211 VAL A N 1
ATOM 1716 C CA . VAL A 1 211 ? 10.365 -2.454 -13.112 1.00 98.50 211 VAL A CA 1
ATOM 1717 C C . VAL A 1 211 ? 10.931 -3.741 -12.538 1.00 98.50 211 VAL A C 1
ATOM 1719 O O . VAL A 1 211 ? 10.531 -4.826 -12.956 1.00 98.50 211 VAL A O 1
ATOM 1722 N N . LYS A 1 212 ? 11.812 -3.629 -11.545 1.00 98.38 212 LYS A N 1
ATOM 1723 C CA . LYS A 1 212 ? 12.354 -4.762 -10.789 1.00 98.38 212 LYS A CA 1
ATOM 1724 C C . LYS A 1 212 ? 12.281 -4.486 -9.302 1.00 98.38 212 LYS A C 1
ATOM 1726 O O . LYS A 1 212 ? 12.730 -3.438 -8.856 1.00 98.38 212 LYS A O 1
ATOM 1731 N N . LEU A 1 213 ? 11.741 -5.439 -8.551 1.00 98.31 213 LEU A N 1
ATOM 1732 C CA . LEU A 1 213 ? 11.742 -5.481 -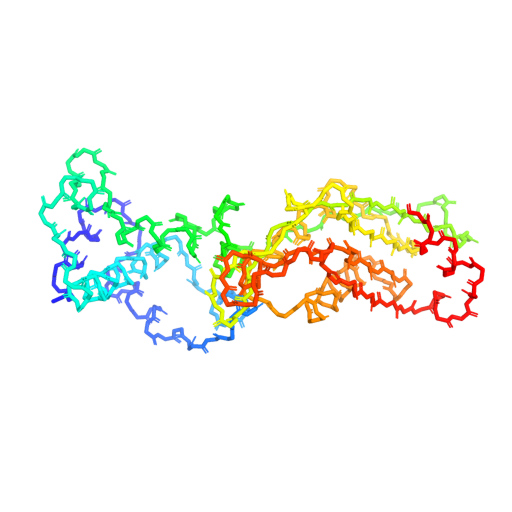7.093 1.00 98.31 213 LEU A CA 1
ATOM 1733 C C . LEU A 1 213 ? 12.666 -6.633 -6.700 1.00 98.31 213 LEU A C 1
ATOM 1735 O O . LEU A 1 213 ? 12.273 -7.791 -6.796 1.00 98.31 213 LEU A O 1
ATOM 1739 N N . LYS A 1 214 ? 13.913 -6.327 -6.344 1.00 97.81 214 LYS A N 1
ATOM 1740 C CA . LYS A 1 214 ? 14.974 -7.301 -6.064 1.00 97.81 214 LYS A CA 1
ATOM 1741 C C . LYS A 1 214 ? 15.101 -7.544 -4.566 1.00 97.81 214 LYS A C 1
ATOM 1743 O O . LYS A 1 214 ? 15.158 -6.574 -3.814 1.00 97.81 214 LYS A O 1
ATOM 1748 N N . ASN A 1 215 ? 15.233 -8.813 -4.175 1.00 97.00 215 ASN A N 1
ATOM 1749 C CA . ASN A 1 215 ? 15.574 -9.246 -2.812 1.00 97.00 215 ASN A CA 1
ATOM 1750 C C . ASN A 1 215 ? 14.688 -8.595 -1.737 1.00 97.00 215 ASN A C 1
ATOM 1752 O O . ASN A 1 215 ? 15.154 -8.068 -0.728 1.00 97.00 215 ASN A O 1
ATOM 1756 N N . ILE A 1 216 ? 13.382 -8.559 -1.996 1.00 97.88 216 ILE A N 1
ATOM 1757 C CA . ILE A 1 216 ? 12.431 -7.971 -1.060 1.00 97.88 216 ILE A CA 1
ATOM 1758 C C . ILE A 1 216 ? 12.076 -9.029 -0.018 1.00 97.88 216 ILE A C 1
ATOM 1760 O O . ILE A 1 216 ? 11.530 -10.081 -0.356 1.00 97.88 216 ILE A O 1
ATOM 1764 N N . LYS A 1 217 ? 12.376 -8.753 1.255 1.00 97.38 217 LYS A N 1
ATOM 1765 C CA . LYS A 1 217 ? 12.025 -9.641 2.373 1.00 97.38 217 LYS A CA 1
ATOM 1766 C C . LY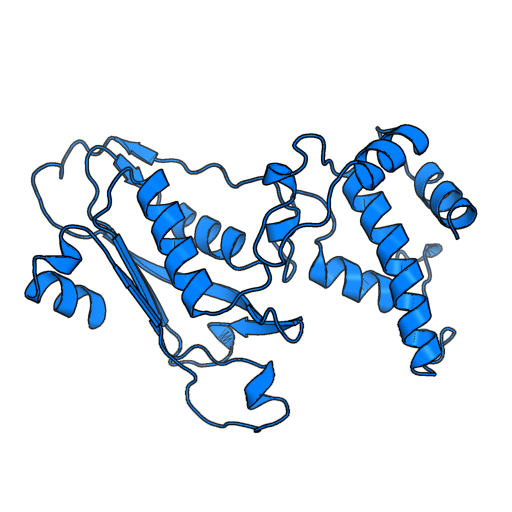S A 1 217 ? 10.601 -9.384 2.859 1.00 97.38 217 LYS A C 1
ATOM 1768 O O . LYS A 1 217 ? 10.159 -8.238 2.975 1.00 97.38 217 LYS A O 1
ATOM 1773 N N . HIS A 1 218 ? 9.896 -10.464 3.193 1.00 97.69 218 HIS A N 1
ATOM 1774 C CA . HIS A 1 218 ? 8.503 -10.437 3.642 1.00 97.69 218 HIS A CA 1
ATOM 1775 C C . HIS A 1 218 ? 8.390 -10.837 5.109 1.00 97.69 218 HIS A C 1
ATOM 1777 O O . HIS A 1 218 ? 8.690 -11.972 5.473 1.00 97.69 218 HIS A O 1
ATOM 1783 N N . SER A 1 219 ? 7.905 -9.937 5.970 1.00 97.25 219 SER A N 1
ATOM 1784 C CA . SER A 1 219 ? 7.804 -10.236 7.410 1.00 97.25 219 SER A CA 1
ATOM 1785 C C . SER A 1 219 ? 6.818 -11.368 7.725 1.00 97.25 219 SER A C 1
ATOM 1787 O O . SER A 1 219 ? 6.947 -12.018 8.759 1.00 97.25 219 SER A O 1
ATOM 1789 N N . CYS A 1 220 ? 5.882 -11.677 6.818 1.00 96.12 220 CYS A N 1
ATOM 1790 C CA . CYS A 1 220 ? 5.023 -12.856 6.947 1.00 96.12 220 CYS A CA 1
ATOM 1791 C C . CYS A 1 220 ? 5.765 -14.195 6.828 1.00 96.12 220 CYS A C 1
ATOM 1793 O O . CYS A 1 220 ? 5.174 -15.213 7.175 1.00 96.12 220 CYS A O 1
ATOM 1795 N N . GLU A 1 221 ? 7.005 -14.196 6.337 1.00 96.50 221 GLU A N 1
ATOM 1796 C CA . GLU A 1 221 ? 7.844 -15.385 6.162 1.00 96.50 221 GLU A CA 1
ATOM 1797 C C . GLU A 1 221 ? 9.036 -15.401 7.130 1.00 96.50 221 GLU A C 1
ATOM 1799 O O . GLU A 1 221 ? 9.319 -16.436 7.727 1.00 96.50 221 GLU A O 1
ATOM 1804 N N . PHE A 1 222 ? 9.738 -14.273 7.308 1.00 96.00 222 PHE A N 1
ATOM 1805 C CA . PHE A 1 222 ? 10.967 -14.262 8.117 1.00 96.00 222 PHE A CA 1
ATOM 1806 C C . PHE A 1 222 ? 10.739 -13.995 9.614 1.00 96.00 222 PHE A C 1
ATOM 1808 O O . PHE A 1 222 ? 11.569 -14.396 10.419 1.00 96.00 222 PHE A O 1
ATOM 1815 N N . LEU A 1 223 ? 9.631 -13.351 10.023 1.00 96.44 223 LEU A N 1
ATOM 1816 C CA . LEU A 1 223 ? 9.318 -13.137 11.455 1.00 96.44 223 LEU A CA 1
ATOM 1817 C C . LEU A 1 223 ? 8.414 -14.221 12.054 1.00 96.44 223 LEU A C 1
ATOM 1819 O O . LEU A 1 223 ? 8.194 -14.244 13.262 1.00 96.44 223 LEU A O 1
ATOM 1823 N N . ARG A 1 224 ? 7.824 -15.083 11.222 1.00 95.19 224 ARG A N 1
ATOM 1824 C CA . ARG A 1 224 ? 6.889 -16.127 11.656 1.00 95.19 224 ARG A CA 1
ATOM 1825 C C . ARG A 1 224 ? 6.810 -17.255 10.637 1.00 95.19 224 ARG A C 1
ATOM 1827 O O . ARG A 1 224 ? 7.166 -17.077 9.481 1.00 95.19 224 ARG A O 1
ATOM 1834 N N . GLY A 1 225 ? 6.220 -18.381 11.031 1.00 94.12 225 GLY A N 1
ATOM 1835 C CA . GLY A 1 225 ? 6.013 -19.499 10.112 1.00 94.12 225 GLY A CA 1
ATOM 1836 C C . GLY A 1 225 ? 7.345 -20.142 9.741 1.00 94.12 225 GLY A C 1
ATOM 1837 O O . GLY A 1 225 ? 7.971 -20.741 10.606 1.00 94.12 225 GLY A O 1
ATOM 1838 N N . ALA A 1 226 ? 7.763 -20.016 8.480 1.00 95.06 226 ALA A N 1
ATOM 1839 C CA . ALA A 1 226 ? 8.983 -20.644 7.972 1.00 95.06 226 ALA A CA 1
ATOM 1840 C C . ALA A 1 226 ? 10.278 -20.076 8.582 1.00 95.06 226 ALA A C 1
ATOM 1842 O O . ALA A 1 226 ? 11.294 -20.759 8.532 1.00 95.06 226 ALA A O 1
ATOM 1843 N N . LEU A 1 227 ? 10.245 -18.858 9.147 1.00 94.81 227 LEU A N 1
ATOM 1844 C CA . LEU A 1 227 ? 11.405 -18.197 9.770 1.00 94.81 227 LEU A CA 1
ATOM 1845 C C . LEU A 1 227 ? 12.619 -18.137 8.824 1.00 94.81 227 LEU A C 1
ATOM 1847 O O . LEU A 1 227 ? 13.757 -18.385 9.207 1.00 94.81 227 LEU A O 1
ATOM 1851 N N . SER A 1 228 ? 12.346 -17.827 7.556 1.00 94.88 228 SER A N 1
ATOM 1852 C CA . SER A 1 228 ? 13.323 -17.842 6.465 1.00 94.88 228 SER A CA 1
ATOM 1853 C C . SER A 1 228 ? 14.401 -16.771 6.641 1.00 94.88 228 SER A C 1
ATOM 1855 O O . SER A 1 228 ? 14.107 -15.578 6.752 1.00 94.88 228 SER A O 1
ATOM 1857 N N . GLU A 1 229 ? 15.667 -17.180 6.583 1.00 93.56 229 GLU A N 1
ATOM 1858 C CA . GLU A 1 229 ? 16.813 -16.262 6.593 1.00 93.56 229 GLU A CA 1
ATOM 1859 C C . GLU A 1 229 ? 17.193 -15.753 5.196 1.00 93.56 229 GLU A C 1
ATOM 1861 O O . GLU A 1 229 ? 18.047 -14.874 5.080 1.00 93.56 229 GLU A O 1
ATOM 1866 N N . SER A 1 230 ? 16.529 -16.242 4.141 1.00 91.88 230 SER A N 1
ATOM 1867 C CA . SER A 1 230 ? 16.821 -15.873 2.752 1.00 91.88 230 SER A CA 1
ATOM 1868 C C . SER A 1 230 ? 16.830 -14.355 2.518 1.00 91.88 230 SER A C 1
ATOM 1870 O O . SER A 1 230 ? 16.194 -13.575 3.238 1.00 91.88 230 SER A O 1
ATOM 1872 N N . ASP A 1 231 ? 17.521 -13.917 1.465 1.00 88.06 231 ASP A N 1
ATOM 1873 C CA . ASP A 1 231 ? 17.588 -12.506 1.059 1.00 88.06 231 ASP A CA 1
ATOM 1874 C C . ASP A 1 231 ? 16.250 -11.980 0.480 1.00 88.06 231 ASP A C 1
ATOM 1876 O O . ASP A 1 231 ? 16.184 -10.863 -0.025 1.00 88.06 231 ASP A O 1
ATOM 1880 N N . GLY A 1 232 ? 15.164 -12.758 0.555 1.00 93.75 232 GLY A N 1
ATOM 1881 C CA . GLY A 1 232 ? 13.873 -12.449 -0.054 1.00 93.75 232 GLY A CA 1
ATOM 1882 C C . GLY A 1 232 ? 13.793 -12.924 -1.502 1.00 93.75 232 GLY A C 1
ATOM 1883 O O . GLY A 1 232 ? 14.612 -13.720 -1.960 1.00 93.75 232 GLY A O 1
ATOM 1884 N N . PHE A 1 233 ? 12.799 -12.434 -2.243 1.00 95.00 233 PHE A N 1
ATOM 1885 C CA . PHE A 1 233 ? 12.602 -12.842 -3.634 1.00 95.00 233 PHE A CA 1
ATOM 1886 C C . PHE A 1 233 ? 12.509 -11.659 -4.593 1.00 95.00 233 PHE A C 1
ATOM 1888 O O . PHE A 1 233 ? 12.225 -10.518 -4.212 1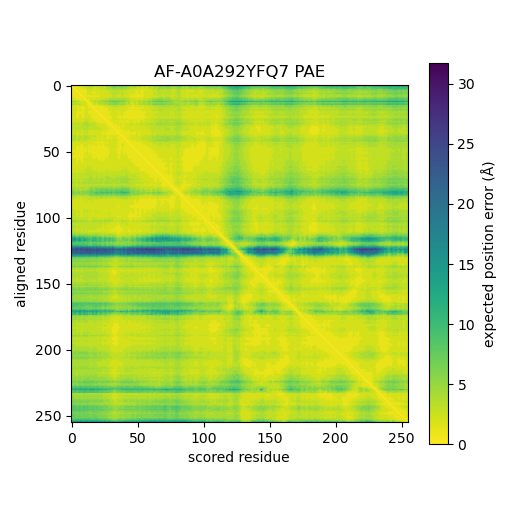.00 95.00 233 PHE A O 1
ATOM 1895 N N . THR A 1 234 ? 12.800 -11.951 -5.861 1.00 97.75 234 THR A N 1
ATOM 1896 C CA . THR A 1 234 ? 12.912 -10.962 -6.932 1.00 97.75 234 THR A CA 1
ATOM 1897 C C . THR A 1 234 ? 11.798 -11.132 -7.954 1.00 97.75 234 THR A C 1
ATOM 1899 O O . THR A 1 234 ? 11.535 -12.239 -8.414 1.00 97.75 234 THR A O 1
ATOM 1902 N N . THR A 1 235 ? 11.187 -10.022 -8.354 1.00 98.50 235 THR A N 1
ATOM 1903 C CA . THR A 1 235 ? 10.199 -9.956 -9.435 1.00 98.50 235 THR A CA 1
ATOM 1904 C C . THR A 1 235 ? 10.576 -8.853 -10.413 1.00 98.50 235 THR A C 1
ATOM 1906 O O . THR A 1 235 ? 11.105 -7.811 -10.023 1.00 98.50 235 THR A O 1
ATOM 1909 N N . GLU A 1 236 ? 10.284 -9.058 -11.694 1.00 98.12 236 GLU A N 1
ATOM 1910 C CA . GLU A 1 236 ? 10.474 -8.052 -12.736 1.00 98.12 236 GLU A CA 1
ATOM 1911 C C . GLU A 1 236 ? 9.282 -8.026 -13.697 1.00 98.12 236 GLU A C 1
ATOM 1913 O O . GLU A 1 236 ? 8.626 -9.039 -13.938 1.00 98.12 236 GLU A O 1
ATOM 1918 N N . TYR A 1 237 ? 8.985 -6.847 -14.236 1.00 98.56 237 TYR A N 1
ATOM 1919 C CA . TYR A 1 237 ? 7.995 -6.666 -15.287 1.00 98.56 237 TYR A CA 1
ATOM 1920 C C . TYR A 1 237 ? 8.457 -5.564 -16.235 1.00 98.56 237 TYR A C 1
ATOM 1922 O O . TYR A 1 237 ? 8.827 -4.472 -15.804 1.00 98.56 237 TYR A O 1
ATOM 1930 N N . PHE A 1 238 ? 8.432 -5.846 -17.534 1.00 98.19 238 PHE A N 1
ATOM 1931 C CA . PHE A 1 238 ? 8.910 -4.918 -18.553 1.00 98.19 238 PHE A CA 1
ATOM 1932 C C . PHE A 1 238 ? 8.183 -5.090 -19.889 1.00 98.19 238 PHE A C 1
ATOM 1934 O O . PHE A 1 238 ? 7.594 -6.141 -20.185 1.00 98.19 238 PHE A O 1
ATOM 1941 N N . GLY A 1 239 ? 8.217 -4.032 -20.695 1.00 97.56 239 GLY A N 1
ATOM 1942 C CA . GLY A 1 239 ? 7.519 -3.931 -21.974 1.00 97.56 239 GLY A CA 1
ATOM 1943 C C . GLY A 1 239 ? 8.274 -3.091 -22.999 1.00 97.56 239 GLY A C 1
ATOM 1944 O O . GLY A 1 239 ? 9.399 -2.652 -22.759 1.00 97.56 239 GLY A O 1
ATOM 1945 N N . GLY A 1 240 ? 7.657 -2.915 -24.168 1.00 96.50 240 GLY A N 1
ATOM 1946 C CA . GLY A 1 240 ? 8.199 -2.057 -25.218 1.00 96.50 240 GLY A CA 1
ATOM 1947 C C . GLY A 1 240 ? 9.593 -2.482 -25.691 1.00 96.50 240 GLY A C 1
ATOM 1948 O O . GLY A 1 240 ? 9.855 -3.670 -25.911 1.00 96.50 240 GLY A O 1
ATOM 1949 N N . LYS A 1 241 ? 10.499 -1.517 -25.840 1.00 95.69 241 LYS A N 1
ATOM 1950 C CA . LYS A 1 241 ? 11.887 -1.712 -26.282 1.00 95.69 241 LYS A CA 1
ATOM 1951 C C . LYS A 1 241 ? 12.679 -2.656 -25.381 1.00 95.69 241 LYS A C 1
ATOM 1953 O O . LYS A 1 241 ? 13.462 -3.442 -25.905 1.00 95.69 241 LYS A O 1
ATOM 1958 N N . PHE A 1 242 ? 12.395 -2.705 -24.077 1.00 96.88 242 PHE A N 1
ATOM 1959 C CA . PHE A 1 242 ? 13.036 -3.662 -23.164 1.00 96.88 242 PHE A CA 1
ATOM 1960 C C . PHE A 1 242 ? 12.716 -5.130 -23.492 1.00 96.88 242 PHE A C 1
ATOM 1962 O O . PHE A 1 242 ? 13.478 -6.014 -23.126 1.00 96.88 242 PHE A O 1
ATOM 1969 N N . ARG A 1 243 ? 11.613 -5.428 -24.199 1.00 96.19 243 ARG A N 1
ATOM 1970 C CA . ARG A 1 243 ? 11.335 -6.792 -24.697 1.00 96.19 243 ARG A CA 1
ATOM 1971 C C . ARG A 1 243 ? 12.031 -7.114 -26.015 1.00 96.19 243 ARG A C 1
ATOM 1973 O O . ARG A 1 243 ? 12.162 -8.286 -26.351 1.00 96.19 243 ARG A O 1
ATOM 1980 N N . LYS A 1 244 ? 12.397 -6.089 -26.784 1.00 95.31 244 LYS A N 1
ATOM 1981 C CA . LYS A 1 244 ? 12.906 -6.220 -28.158 1.00 95.31 244 LYS A CA 1
ATOM 1982 C C . LYS A 1 244 ? 14.426 -6.092 -28.242 1.00 95.31 244 LYS A C 1
ATOM 1984 O O . LYS A 1 244 ? 15.010 -6.581 -29.198 1.00 95.31 244 LYS A O 1
ATOM 1989 N N . ASN A 1 245 ? 15.052 -5.442 -27.263 1.00 95.12 245 ASN A N 1
ATOM 1990 C CA . ASN A 1 245 ? 16.486 -5.200 -27.213 1.00 95.12 245 ASN A CA 1
ATOM 1991 C C . ASN A 1 245 ? 17.077 -5.834 -25.945 1.00 95.12 245 ASN A C 1
ATOM 1993 O O . ASN A 1 245 ? 16.820 -5.374 -24.831 1.00 95.12 245 ASN A O 1
ATOM 1997 N N . ARG A 1 246 ? 17.854 -6.907 -26.134 1.00 94.94 246 ARG A N 1
ATOM 1998 C CA . ARG A 1 246 ? 18.466 -7.670 -25.041 1.00 94.94 246 ARG A CA 1
ATOM 1999 C C . ARG A 1 246 ? 19.549 -6.876 -24.315 1.00 94.94 246 ARG A C 1
ATOM 2001 O O . ARG A 1 246 ? 19.558 -6.889 -23.092 1.00 94.94 246 ARG A O 1
ATOM 2008 N N . ASP A 1 247 ? 20.393 -6.150 -25.040 1.00 94.88 247 ASP A N 1
ATOM 2009 C CA . ASP A 1 247 ? 21.489 -5.379 -24.442 1.00 94.88 247 ASP A CA 1
ATOM 2010 C C . ASP A 1 247 ? 20.946 -4.263 -23.546 1.00 94.88 247 ASP A C 1
ATOM 2012 O O . ASP A 1 247 ? 21.412 -4.064 -22.426 1.00 94.88 247 ASP A O 1
ATOM 2016 N N . LEU A 1 248 ? 19.883 -3.589 -23.997 1.00 94.44 248 LEU A N 1
ATOM 2017 C CA . LEU A 1 248 ? 19.168 -2.592 -23.201 1.00 94.44 248 LEU A CA 1
ATOM 2018 C C . LEU A 1 248 ? 18.548 -3.206 -21.933 1.00 94.44 248 LEU A C 1
ATOM 2020 O O . LEU A 1 248 ? 18.595 -2.598 -20.863 1.00 94.44 248 LEU A O 1
ATOM 2024 N N . LEU A 1 249 ? 17.952 -4.396 -22.044 1.00 96.12 249 LEU A N 1
ATOM 2025 C CA . LEU A 1 249 ? 17.373 -5.108 -20.905 1.00 96.12 249 LEU A CA 1
ATOM 2026 C C . LEU A 1 249 ? 18.446 -5.528 -19.892 1.00 96.12 249 LEU A C 1
ATOM 2028 O O . LEU A 1 249 ? 18.267 -5.341 -18.689 1.00 96.12 249 LEU A O 1
ATOM 2032 N N . ASP A 1 250 ? 19.562 -6.073 -20.369 1.00 95.50 250 ASP A N 1
ATOM 2033 C CA . ASP A 1 250 ? 20.662 -6.514 -19.517 1.00 95.50 250 ASP A CA 1
ATOM 2034 C C . ASP A 1 250 ? 21.362 -5.311 -18.858 1.00 95.50 250 ASP A C 1
ATOM 2036 O O . ASP A 1 250 ? 21.700 -5.376 -17.675 1.00 95.50 250 ASP A O 1
ATOM 2040 N N . PHE A 1 251 ? 21.461 -4.167 -19.547 1.00 94.25 251 PHE A N 1
ATOM 2041 C CA . PHE A 1 251 ? 21.922 -2.903 -18.963 1.00 94.25 251 PHE A CA 1
ATOM 2042 C C . PHE A 1 251 ? 21.080 -2.483 -17.745 1.00 94.25 251 PHE A C 1
ATOM 2044 O O . PHE A 1 251 ? 21.630 -2.263 -16.667 1.00 94.25 251 PHE A O 1
ATOM 2051 N N . VAL A 1 252 ? 19.744 -2.438 -17.863 1.00 94.94 252 VAL A N 1
ATOM 2052 C CA . VAL A 1 252 ? 18.875 -2.026 -16.738 1.00 94.94 252 VAL A CA 1
ATOM 2053 C C . VAL A 1 252 ? 18.725 -3.090 -15.648 1.00 94.94 252 VAL A C 1
ATOM 2055 O O . VAL A 1 252 ? 18.438 -2.757 -14.498 1.00 94.94 252 VAL A O 1
ATOM 2058 N N . ARG A 1 253 ? 18.920 -4.376 -15.965 1.00 94.50 253 ARG A N 1
ATOM 2059 C CA . ARG A 1 253 ? 18.894 -5.466 -14.971 1.00 94.50 253 ARG A CA 1
ATOM 2060 C C . ARG A 1 253 ? 20.076 -5.445 -14.016 1.00 94.50 253 ARG A C 1
ATOM 2062 O O . ARG A 1 253 ? 19.909 -5.891 -12.871 1.00 94.50 253 ARG A O 1
ATOM 2069 N N . ASN A 1 254 ? 21.216 -4.976 -14.517 1.00 91.44 254 ASN A N 1
ATOM 2070 C CA . ASN A 1 254 ? 22.486 -4.894 -13.808 1.00 91.44 254 ASN A CA 1
ATOM 2071 C C . ASN A 1 254 ? 22.699 -3.554 -13.093 1.00 91.44 254 ASN A C 1
ATOM 2073 O O . ASN A 1 254 ? 23.663 -3.446 -12.339 1.00 91.44 254 ASN A O 1
ATOM 2077 N N . TYR A 1 255 ? 21.806 -2.579 -13.302 1.00 86.31 255 TYR A N 1
ATOM 2078 C CA . TYR A 1 255 ? 21.749 -1.363 -12.494 1.00 86.31 255 TYR A CA 1
ATOM 2079 C C . TYR A 1 255 ? 21.435 -1.713 -11.041 1.00 86.31 255 TYR A C 1
ATOM 2081 O O . TYR A 1 255 ? 22.268 -1.376 -10.178 1.00 86.31 255 TYR A O 1
#

Organism: NCBI:txid1936991

Solvent-accessible surface area (backbone atoms only — not comparable to full-atom values): 13760 Å² total; per-residue (Å²): 109,68,68,62,49,48,55,58,56,69,73,42,101,63,90,62,55,68,70,59,30,48,49,55,52,71,70,41,72,90,73,63,63,65,46,43,46,60,85,71,33,77,83,70,43,51,59,34,46,43,53,50,46,52,57,49,18,62,53,39,48,50,51,38,51,73,70,66,49,67,66,77,42,81,85,40,26,65,41,69,92,81,67,36,61,20,46,41,35,50,53,44,30,40,51,40,17,81,35,38,76,31,80,84,32,52,18,3,33,23,50,32,65,82,81,86,78,65,66,40,81,38,85,85,52,59,91,49,91,62,62,52,73,47,79,47,68,48,53,25,21,33,56,92,71,76,27,50,30,24,38,87,70,31,94,75,24,45,30,44,39,34,33,38,48,42,69,25,39,65,47,74,78,48,55,46,50,51,45,35,41,64,30,8,16,28,36,53,70,65,58,46,37,46,50,51,39,51,54,50,22,65,69,37,70,32,58,30,30,38,25,35,43,32,23,38,28,44,45,68,38,42,76,34,89,79,51,50,82,68,68,46,53,68,44,74,34,70,29,52,57,49,72,75,33,65,68,63,34,52,54,66,72,70,106

Secondary structure (DSSP, 8-state):
-HHHHHHHHHTS--SS-HHHHHHHHHHS----TTS-GGGT-TT--HHHHHHHHHHHHHHHHHHHHHTT--SS-TTTS-BTTTTB-HHHHHHHHHHH-SSTT--SSTTGGGTSPPPPPPEEE--S-TT--PPEEEEE--EEEETTTTEEEEGGG-TT-EEEEEE--SSEEE-HHHHHHHHHHHHSSEE-HHHHHHHHHHHHHHHHT-S-EEEEEEEEEEHHHHSSTT---S--EEEEEE-THHHH-HHHHHHHH--

Foldseek 3Di:
DVVVLQVVLVVDPDDDHPVRLVVQLVQQDDDAQLAASCVRHVPQFFSNLSSVLSVQLVVLVVVCVVVVNDQPPPQAHADVVVPRRGPSSVVSCLLQPNTQPRLPHQQVLNRHDDDDWDKDFDPDCQPPQDKDKDKEWEWAAAQPPRFIKTCVVAPFWIKMKIFGAHRIDTDRVVLRVNLSSSRSTHDDVQVSQVVSLVVCCVRSVHQRMKIKGAQIDTCVCCVDDVVDPGSHHMYMDGGDVCVVDVVVVVVRVVD